Protein AF-A0A3S5IR03-F1 (afdb_monomer)

Mean predicted aligned error: 13.39 Å

Solvent-accessible surface area (backbone atoms only — not comparable to full-atom values): 13763 Å² total; per-residue (Å²): 137,83,82,63,68,70,58,55,53,50,51,52,50,50,49,51,50,51,50,50,54,52,51,52,50,51,53,50,50,52,52,54,49,51,53,52,52,53,48,61,62,67,72,51,65,75,61,92,78,67,78,56,98,48,76,82,62,69,65,72,72,77,72,53,84,83,87,85,83,58,67,64,78,78,49,76,89,78,80,76,77,69,44,90,92,34,69,44,54,53,54,43,26,46,46,58,41,30,46,81,87,27,64,35,49,82,49,42,90,77,44,91,45,56,66,55,57,71,68,54,45,72,67,55,39,46,75,74,67,46,53,73,59,26,41,50,51,53,48,51,50,48,51,38,39,69,74,70,44,69,68,83,64,77,67,45,48,66,63,50,53,62,41,61,76,31,83,53,92,80,71,79,76,53,86,45,81,84,82,64,96,71,81,50,63,62,77,72,72,43,88,65,84,86,78,76,59,68,70,66,76,66,50,80,52,71,69,59,53,53,46,51,53,53,52,54,66,70,73,110

Sequence (220 aa):
MGFNPFLEYLVHFLLCFFFFVVLSSGILQHLIEEMKRTLRLLDQTYGPHKSYKYTYMPDPRKLAAIETTSRTEILPLVIRPPTSYVPNHEVFLEKADIHRLKPTSDFKGTFKDWNDLMTCDKRQLRVRGIPRMTRVAIRNAVHAFLNGNPPEHFDTKEEWLYYKQFKTIDYSYRVIPELPEKYRPHQNGVDQAPLPDYREINKMPEWARKEEERLKKKRI

Nearest PDB structures (foldseek):
  7pub-assembly1_Cp  TM=8.794E-01  e=3.170E-24  Trypanosoma brucei brucei
  6hiy-assembly1_Cp  TM=8.561E-01  e=1.381E-23  Trypanosoma brucei brucei
  6hiw-assembly1_Cp  TM=8.542E-01  e=2.213E-23  Trypanosoma brucei brucei
  7aor-assembly1_w  TM=8.402E-01  e=9.703E-24  Trypanosoma cruzi strain CL Brener
  7ane-assembly1_w  TM=9.386E-01  e=2.879E-18  Leishmania major

InterPro domains:
  IPR019083 Small ribosomal subunit protein mS41, SAM domain [SM01238] (89-148)
  IPR039603 Small ribosomal subunit protein mS41 [PTHR28235] (40-188)

Foldseek 3Di:
DDDDVVVVVVVVVVVVVVVVVVVVVVVVVVVVVVVVVVVVVVPQDPEDPSPDPDRVPDDVVVVDDDDDDDVCNVDPDDADAADPCGNWPLSLQVLLCQDPVQNSNVCRVLADTRVRLLPDDLVNCVVSVHDDNNSVSSNVQSVCVVVPHHSHDHRCVVVLVVLVVAPDPVSPSDHDDDDDPDPDVVVVVPVDDDDDDPVVVPDDDPVVVVVVVVVVVVVD

Radius of gyration: 51.25 Å; Cα contacts (8 Å, |Δi|>4): 122; chains: 1; bounding box: 83×71×176 Å

Structure (mmCIF, N/CA/C/O backbone):
data_AF-A0A3S5IR03-F1
#
_entry.id   AF-A0A3S5IR03-F1
#
loop_
_atom_site.group_PDB
_atom_site.id
_atom_site.type_symbol
_atom_site.label_atom_id
_atom_site.label_alt_id
_atom_site.label_comp_id
_atom_site.label_asym_id
_atom_site.label_entity_id
_atom_site.label_seq_id
_atom_site.pdbx_PDB_ins_code
_atom_site.Cartn_x
_atom_site.Cartn_y
_atom_site.Cartn_z
_atom_site.occupancy
_atom_site.B_iso_or_equiv
_atom_site.auth_seq_id
_atom_site.auth_comp_id
_atom_site.auth_asym_id
_atom_site.auth_atom_id
_atom_site.pdbx_PDB_model_num
ATOM 1 N N . MET A 1 1 ? 34.663 -58.379 -101.701 1.00 46.59 1 MET A N 1
ATOM 2 C CA . MET A 1 1 ? 35.159 -57.022 -101.386 1.00 46.59 1 MET A CA 1
ATOM 3 C C . MET A 1 1 ? 34.834 -56.757 -99.926 1.00 46.59 1 MET A C 1
ATOM 5 O O . MET A 1 1 ? 33.676 -56.535 -99.609 1.00 46.59 1 MET A O 1
ATOM 9 N N . GLY A 1 2 ? 35.808 -56.959 -99.034 1.00 49.25 2 GLY A N 1
ATOM 10 C CA . GLY A 1 2 ? 35.610 -56.844 -97.587 1.00 49.25 2 GLY A CA 1
ATOM 11 C C . GLY A 1 2 ? 35.683 -55.386 -97.150 1.00 49.25 2 GLY A C 1
ATOM 12 O O . GLY A 1 2 ? 36.718 -54.748 -97.332 1.00 49.25 2 GLY A O 1
ATOM 13 N N . PHE A 1 3 ? 34.581 -54.868 -96.611 1.00 52.66 3 PHE A N 1
ATOM 14 C CA . PHE A 1 3 ? 34.542 -53.576 -95.932 1.00 52.66 3 PHE A CA 1
ATOM 15 C C . PHE A 1 3 ? 35.414 -53.648 -94.673 1.00 52.66 3 PHE A C 1
ATOM 17 O O . PHE A 1 3 ? 35.317 -54.603 -93.907 1.00 52.66 3 PHE A O 1
ATOM 24 N N . ASN A 1 4 ? 36.314 -52.678 -94.504 1.00 57.81 4 ASN A N 1
ATOM 25 C CA . ASN A 1 4 ? 37.332 -52.680 -93.458 1.00 57.81 4 ASN A CA 1
ATOM 26 C C . ASN A 1 4 ? 36.742 -52.066 -92.167 1.00 57.81 4 ASN A C 1
ATOM 28 O O . ASN A 1 4 ? 36.569 -50.845 -92.118 1.00 57.81 4 ASN A O 1
ATOM 32 N N . PRO A 1 5 ? 36.426 -52.864 -91.128 1.00 64.56 5 PRO A N 1
ATOM 33 C CA . PRO A 1 5 ? 35.698 -52.402 -89.937 1.00 64.56 5 PRO A CA 1
ATOM 34 C C . PRO A 1 5 ? 36.472 -51.347 -89.134 1.00 64.56 5 PRO A C 1
ATOM 36 O O . PRO A 1 5 ? 35.890 -50.558 -88.396 1.00 64.56 5 PRO A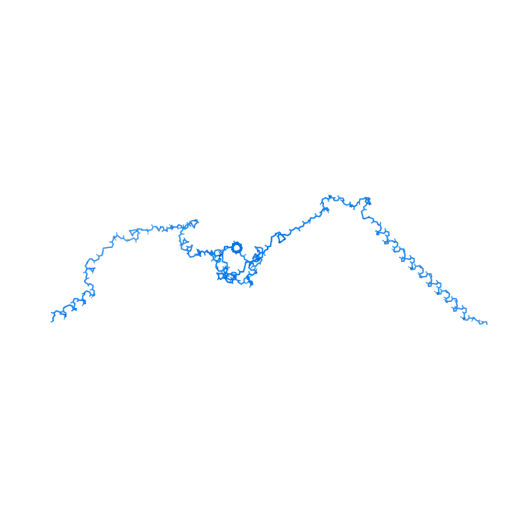 O 1
ATOM 39 N N . PHE A 1 6 ? 37.791 -51.273 -89.320 1.00 65.06 6 PHE A N 1
ATOM 40 C CA . PHE A 1 6 ? 38.639 -50.268 -88.681 1.00 65.06 6 PHE A CA 1
ATOM 41 C C . PHE A 1 6 ? 38.322 -48.839 -89.150 1.00 65.06 6 PHE A C 1
ATOM 43 O O . PHE A 1 6 ? 38.450 -47.889 -88.380 1.00 65.06 6 PHE A O 1
ATOM 50 N N . LEU A 1 7 ? 37.879 -48.684 -90.404 1.00 67.12 7 LEU A N 1
ATOM 51 C CA . LEU A 1 7 ? 37.536 -47.378 -90.962 1.00 67.12 7 LEU A CA 1
ATOM 52 C C . LEU A 1 7 ? 36.210 -46.858 -90.387 1.00 67.12 7 LEU A C 1
ATOM 54 O O . LEU A 1 7 ? 36.103 -45.674 -90.083 1.00 67.12 7 LEU A O 1
ATOM 58 N N . GLU A 1 8 ? 35.227 -47.738 -90.175 1.00 68.69 8 GLU A N 1
ATOM 59 C CA . GLU A 1 8 ? 33.947 -47.372 -89.555 1.00 68.69 8 GLU A CA 1
ATOM 60 C C . GLU A 1 8 ? 34.122 -46.952 -88.097 1.00 68.69 8 GLU A C 1
ATOM 62 O O . GLU A 1 8 ? 33.592 -45.916 -87.704 1.00 68.69 8 GLU A O 1
ATOM 67 N N . TYR A 1 9 ? 34.925 -47.678 -87.310 1.00 71.06 9 TYR A N 1
ATOM 68 C CA . TYR A 1 9 ? 35.210 -47.292 -85.924 1.00 71.06 9 TYR A CA 1
ATOM 69 C C . TYR A 1 9 ? 35.940 -45.951 -85.825 1.00 71.06 9 TYR A C 1
ATOM 71 O O . TYR A 1 9 ? 35.623 -45.151 -84.945 1.00 71.06 9 TYR A O 1
ATOM 79 N N . LEU A 1 10 ? 36.879 -45.672 -86.734 1.00 73.06 10 LEU A N 1
ATOM 80 C CA . LEU A 1 10 ? 37.586 -44.393 -86.764 1.00 73.06 10 LEU A CA 1
ATOM 81 C C . LEU A 1 10 ? 36.637 -43.236 -87.109 1.00 73.06 10 LEU A C 1
ATOM 83 O O . LEU A 1 10 ? 36.691 -42.185 -86.473 1.00 73.06 10 LEU A O 1
ATOM 87 N N . VAL A 1 11 ? 35.738 -43.438 -88.076 1.00 74.56 11 VAL A N 1
ATOM 88 C CA . VAL A 1 11 ? 34.730 -42.442 -88.467 1.00 74.56 11 VAL A CA 1
ATOM 89 C C . VAL A 1 11 ? 33.718 -42.223 -87.343 1.00 74.56 11 VAL A C 1
ATOM 91 O O . VAL A 1 11 ? 33.401 -41.077 -87.038 1.00 74.56 11 VAL A O 1
ATOM 94 N N . HIS A 1 12 ? 33.266 -43.282 -86.666 1.00 74.00 12 HIS A N 1
ATOM 95 C CA . HIS A 1 12 ? 32.346 -43.167 -85.535 1.00 74.00 12 HIS A CA 1
ATOM 96 C C . HIS A 1 12 ? 33.002 -42.502 -84.320 1.00 74.00 12 HIS A C 1
ATOM 98 O O . HIS A 1 12 ? 32.373 -41.677 -83.663 1.00 74.00 12 HIS A O 1
ATOM 104 N N . PHE A 1 13 ? 34.274 -42.806 -84.042 1.00 75.38 13 PHE A N 1
ATOM 105 C CA . PHE A 1 13 ? 35.044 -42.167 -82.975 1.00 75.38 13 PHE A CA 1
ATOM 106 C C . PHE A 1 13 ? 35.283 -40.686 -83.270 1.00 75.38 13 PHE A C 1
ATOM 108 O O . PHE A 1 13 ? 35.065 -39.851 -82.397 1.00 75.38 13 PHE A O 1
ATOM 115 N N . LEU A 1 14 ? 35.658 -40.341 -84.506 1.00 72.38 14 LEU A N 1
ATOM 116 C CA . LEU A 1 14 ? 35.811 -38.951 -84.929 1.00 72.38 14 LEU A CA 1
ATOM 117 C C . LEU A 1 14 ? 34.479 -38.205 -84.885 1.00 72.38 14 LEU A C 1
ATOM 119 O O . LEU A 1 14 ? 34.450 -37.100 -84.364 1.00 72.38 14 LEU A O 1
ATOM 123 N N . LEU A 1 15 ? 33.375 -38.802 -85.343 1.00 71.62 15 LEU A N 1
ATOM 124 C CA . LEU A 1 15 ? 32.042 -38.198 -85.264 1.00 71.62 15 LEU A CA 1
ATOM 125 C C . LEU A 1 15 ? 31.585 -38.003 -83.819 1.00 71.62 15 LEU A C 1
ATOM 127 O O . LEU A 1 15 ? 31.091 -36.929 -83.497 1.00 71.62 15 LEU A O 1
ATOM 131 N N . CYS A 1 16 ? 31.784 -38.987 -82.939 1.00 69.06 16 CYS A N 1
ATOM 132 C CA . CYS A 1 16 ? 31.460 -38.866 -81.519 1.00 69.06 16 CYS A CA 1
ATOM 133 C C . CYS A 1 16 ? 32.345 -37.832 -80.815 1.00 69.06 16 CYS A C 1
ATOM 135 O O . CYS A 1 16 ? 31.833 -37.059 -80.013 1.00 69.06 16 CYS A O 1
ATOM 137 N N . PHE A 1 17 ? 33.641 -37.770 -81.128 1.00 69.44 17 PHE A N 1
ATOM 138 C CA . PHE A 1 17 ? 34.552 -36.768 -80.576 1.00 69.44 17 PHE A CA 1
ATOM 139 C C . PHE A 1 17 ? 34.196 -35.364 -81.072 1.00 69.44 17 PHE A C 1
ATOM 141 O O . PHE A 1 17 ? 34.129 -34.429 -80.279 1.00 69.44 17 PHE A O 1
ATOM 148 N N . PHE A 1 18 ? 33.878 -35.217 -82.361 1.00 63.94 18 PHE A N 1
ATOM 149 C CA . PHE A 1 18 ? 33.428 -33.952 -82.935 1.00 63.94 18 PHE A CA 1
ATOM 150 C C . PHE A 1 18 ? 32.094 -33.518 -82.325 1.00 63.94 18 PHE A C 1
ATOM 152 O O . PHE A 1 18 ? 31.961 -32.371 -81.913 1.00 63.94 18 PHE A O 1
ATOM 159 N N . PHE A 1 19 ? 31.134 -34.437 -82.170 1.00 61.47 19 PHE A N 1
ATOM 160 C CA . PHE A 1 19 ? 29.880 -34.156 -81.475 1.00 61.47 19 PHE A CA 1
ATOM 161 C C . PHE A 1 19 ? 30.118 -33.771 -80.021 1.00 61.47 19 PHE A C 1
ATOM 163 O O . PHE A 1 19 ? 29.521 -32.808 -79.567 1.00 61.47 19 PHE A O 1
ATOM 170 N N . PHE A 1 20 ? 31.003 -34.457 -79.297 1.00 63.84 20 PHE A N 1
ATOM 171 C CA . PHE A 1 20 ? 31.279 -34.152 -77.895 1.00 63.84 20 PHE A CA 1
ATOM 172 C C . PHE A 1 20 ? 31.943 -32.780 -77.731 1.00 63.84 20 PHE A C 1
ATOM 174 O O . PHE A 1 20 ? 31.519 -32.008 -76.879 1.00 63.84 20 PHE A O 1
ATOM 181 N N . VAL A 1 21 ? 32.906 -32.433 -78.593 1.00 63.34 21 VAL A N 1
ATOM 182 C CA . VAL A 1 21 ? 33.574 -31.119 -78.610 1.00 63.34 21 VAL A CA 1
ATOM 183 C C . VAL A 1 21 ? 32.610 -29.995 -79.018 1.00 63.34 21 VAL A C 1
ATOM 185 O O . VAL A 1 21 ? 32.637 -28.904 -78.439 1.00 63.34 21 VAL A O 1
ATOM 188 N N . VAL A 1 22 ? 31.719 -30.244 -79.981 1.00 63.22 22 VAL A N 1
ATOM 189 C CA . VAL A 1 22 ? 30.689 -29.281 -80.410 1.00 63.22 22 VAL A CA 1
ATOM 190 C C . VAL A 1 22 ? 29.601 -29.114 -79.339 1.00 63.22 22 VAL A C 1
ATOM 192 O O . VAL A 1 22 ? 29.201 -27.990 -79.040 1.00 63.22 22 VAL A O 1
ATOM 195 N N . LEU A 1 23 ? 29.166 -30.194 -78.684 1.00 62.66 23 LEU A N 1
ATOM 196 C CA . LEU A 1 23 ? 28.174 -30.135 -77.605 1.00 62.66 23 LEU A CA 1
ATO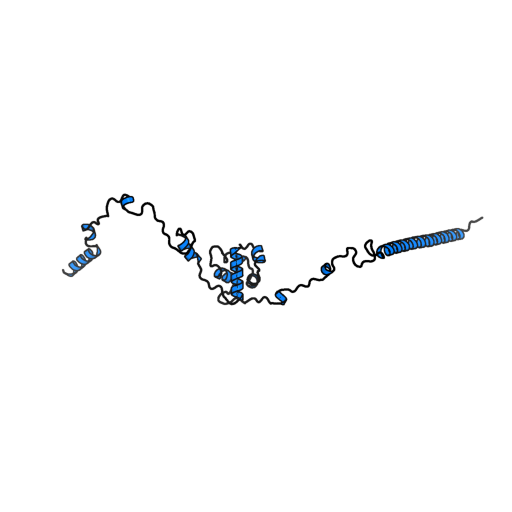M 197 C C . LEU A 1 23 ? 28.758 -29.462 -76.352 1.00 62.66 23 LEU A C 1
ATOM 199 O O . LEU A 1 23 ? 28.099 -28.623 -75.739 1.00 62.66 23 LEU A O 1
ATOM 203 N N . SER A 1 24 ? 30.011 -29.772 -75.995 1.00 60.25 24 SER A N 1
ATOM 204 C CA . SER A 1 24 ? 30.685 -29.163 -74.845 1.00 60.25 24 SER A CA 1
ATOM 205 C C . SER A 1 24 ? 30.973 -27.680 -75.068 1.00 60.25 24 SER A C 1
ATOM 207 O O . SER A 1 24 ? 30.848 -26.891 -74.135 1.00 60.25 24 SER A O 1
ATOM 209 N N . SER A 1 25 ? 31.317 -27.273 -76.296 1.00 63.16 25 SER A N 1
ATOM 210 C CA . SER A 1 25 ? 31.506 -25.855 -76.628 1.00 63.16 25 SER A CA 1
ATOM 211 C C . SER A 1 25 ? 30.187 -25.076 -76.642 1.00 63.16 25 SER A C 1
ATOM 213 O O . SER A 1 25 ? 30.162 -23.952 -76.144 1.00 63.16 25 SER A O 1
ATOM 215 N N . GLY A 1 26 ? 29.082 -25.675 -77.103 1.00 68.81 26 GLY A N 1
ATOM 216 C CA . GLY A 1 26 ? 27.749 -25.062 -77.052 1.00 68.81 26 GLY A CA 1
ATOM 217 C C . GLY A 1 26 ? 27.218 -24.858 -75.627 1.00 68.81 26 GLY A C 1
ATOM 218 O O . GLY A 1 26 ? 26.726 -23.780 -75.298 1.00 68.81 26 GLY A O 1
ATOM 219 N N . ILE A 1 27 ? 27.380 -25.852 -74.743 1.00 68.69 27 ILE A N 1
ATOM 220 C CA . ILE A 1 27 ? 26.982 -25.748 -73.325 1.00 68.69 27 ILE A CA 1
ATOM 221 C C . ILE A 1 27 ? 27.842 -24.708 -72.591 1.00 68.69 27 ILE A C 1
ATOM 223 O O . ILE A 1 27 ? 27.321 -23.895 -71.825 1.00 68.69 27 ILE A O 1
ATOM 227 N N . LEU A 1 28 ? 29.153 -24.681 -72.859 1.00 64.81 28 LEU A N 1
ATOM 228 C CA . LEU A 1 28 ? 30.061 -23.686 -72.288 1.00 64.81 28 LEU A CA 1
ATOM 229 C C . LEU A 1 28 ? 29.715 -22.265 -72.764 1.00 64.81 28 LEU A C 1
ATOM 231 O O . LEU A 1 28 ? 29.727 -21.331 -71.965 1.00 64.81 28 LEU A O 1
ATOM 235 N N . GLN A 1 29 ? 29.357 -22.092 -74.040 1.00 69.62 29 GLN A N 1
ATOM 236 C CA . GLN A 1 29 ? 28.900 -20.807 -74.576 1.00 69.62 29 GLN A CA 1
ATOM 237 C C . GLN A 1 29 ? 27.597 -20.343 -73.919 1.00 69.62 29 GLN A C 1
ATOM 239 O O . GLN A 1 29 ? 27.513 -19.179 -73.531 1.00 69.62 29 GLN A O 1
ATOM 244 N N . HIS A 1 30 ? 26.628 -21.240 -73.720 1.00 70.00 30 HIS A N 1
ATOM 245 C CA . HIS A 1 30 ? 25.360 -20.910 -73.065 1.00 70.00 30 HIS A CA 1
ATOM 246 C C . HIS A 1 30 ? 25.555 -20.510 -71.593 1.00 70.00 30 HIS A C 1
ATOM 248 O O . HIS A 1 30 ? 24.977 -19.522 -71.140 1.00 70.00 30 HIS A O 1
ATOM 254 N N . LEU A 1 31 ? 26.417 -21.217 -70.853 1.00 64.56 31 LEU A N 1
ATOM 255 C CA . LEU A 1 31 ? 26.773 -20.866 -69.472 1.00 64.56 31 LEU A CA 1
ATOM 256 C C . LEU A 1 31 ? 27.492 -19.511 -69.391 1.00 64.56 31 LEU A C 1
ATOM 258 O O . LEU A 1 31 ? 27.175 -18.686 -68.534 1.00 64.56 31 LEU A O 1
ATOM 262 N N . ILE A 1 32 ? 28.422 -19.236 -70.312 1.00 68.31 32 ILE A N 1
ATOM 263 C CA . ILE A 1 32 ? 29.095 -17.932 -70.410 1.00 68.31 32 ILE A CA 1
ATOM 264 C C . ILE A 1 32 ? 28.083 -16.822 -70.721 1.00 68.31 32 ILE A C 1
ATOM 266 O O . ILE A 1 32 ? 28.209 -15.708 -70.210 1.00 68.31 32 ILE A O 1
ATOM 270 N N . GLU A 1 33 ? 27.087 -17.090 -71.562 1.00 70.94 33 GLU A N 1
ATOM 271 C CA . GLU A 1 33 ? 26.069 -16.110 -71.925 1.00 70.94 33 GLU A CA 1
ATOM 272 C C . GLU A 1 33 ? 25.103 -15.819 -70.768 1.00 70.94 33 GLU A C 1
ATOM 274 O O . GLU A 1 33 ? 24.788 -14.653 -70.517 1.00 70.94 33 GLU A O 1
ATOM 279 N N . GLU A 1 34 ? 24.704 -16.835 -70.001 1.00 66.19 34 GLU A N 1
ATOM 280 C CA . GLU A 1 34 ? 23.919 -16.662 -68.775 1.00 66.19 34 GLU A CA 1
ATOM 281 C C . GLU A 1 34 ? 24.687 -15.888 -67.704 1.00 66.19 34 GLU A C 1
ATOM 283 O O . GLU A 1 34 ? 24.143 -14.937 -67.140 1.00 66.19 34 GLU A O 1
ATOM 288 N N . MET A 1 35 ? 25.967 -16.202 -67.483 1.00 64.50 35 MET A N 1
ATOM 289 C CA . MET A 1 35 ? 26.826 -15.428 -66.581 1.00 64.50 35 MET A CA 1
ATOM 290 C C . MET A 1 35 ? 26.978 -13.975 -67.047 1.00 64.50 35 MET A C 1
ATOM 292 O O . MET A 1 35 ? 26.919 -13.051 -66.241 1.00 64.50 35 MET A O 1
ATOM 296 N N . LYS A 1 36 ? 27.112 -13.730 -68.357 1.00 66.81 36 LYS A N 1
ATOM 297 C CA . LYS A 1 36 ? 27.148 -12.366 -68.911 1.00 66.81 36 LYS A CA 1
ATOM 298 C C . LYS A 1 36 ? 25.822 -11.626 -68.716 1.00 66.81 36 LYS A C 1
ATOM 300 O O . LYS A 1 36 ? 25.844 -10.415 -68.505 1.00 66.81 36 LYS A O 1
ATOM 305 N N . ARG A 1 37 ? 24.672 -12.306 -68.794 1.00 63.88 37 ARG A N 1
ATOM 306 C CA . ARG A 1 37 ? 23.347 -11.696 -68.573 1.00 63.88 37 ARG A CA 1
ATOM 307 C C . ARG A 1 37 ? 23.108 -11.367 -67.102 1.00 63.88 37 ARG A C 1
ATOM 309 O O . ARG A 1 37 ? 22.624 -10.274 -66.816 1.00 63.88 37 ARG A O 1
ATOM 316 N N . THR A 1 38 ? 23.481 -12.256 -66.184 1.00 62.16 38 THR A N 1
ATOM 317 C CA . THR A 1 38 ? 23.369 -12.001 -64.740 1.00 62.16 38 THR A CA 1
ATO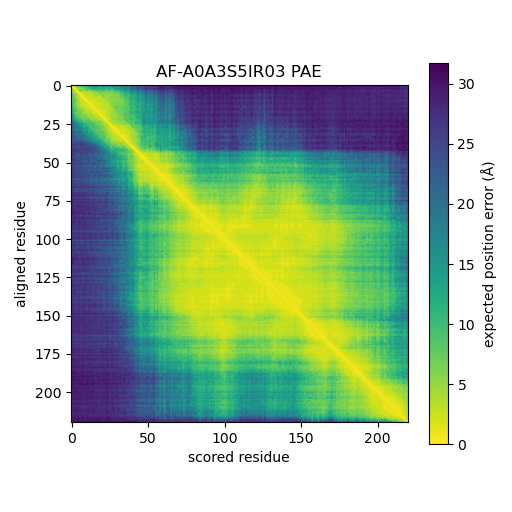M 318 C C . THR A 1 38 ? 24.317 -10.890 -64.294 1.00 62.16 38 THR A C 1
ATOM 320 O O . THR A 1 38 ? 23.879 -9.988 -63.585 1.00 62.16 38 THR A O 1
ATOM 323 N N . LEU A 1 39 ? 25.556 -10.862 -64.800 1.00 62.34 39 LEU A N 1
ATOM 324 C CA . LEU A 1 39 ? 26.497 -9.758 -64.566 1.00 62.34 39 LEU A CA 1
ATOM 325 C C . LEU A 1 39 ? 25.944 -8.416 -65.073 1.00 62.34 39 LEU A C 1
ATOM 327 O O . LEU A 1 39 ? 25.922 -7.448 -64.324 1.00 62.34 39 LEU A O 1
ATOM 331 N N . ARG A 1 40 ? 25.376 -8.359 -66.288 1.00 63.66 40 ARG A N 1
ATOM 332 C CA . ARG A 1 40 ? 24.775 -7.122 -66.839 1.00 63.66 40 ARG A CA 1
ATOM 333 C C . ARG A 1 40 ? 23.542 -6.620 -66.085 1.00 63.66 40 ARG A C 1
ATOM 335 O O . ARG A 1 40 ? 23.226 -5.435 -66.181 1.00 63.66 40 ARG A O 1
ATOM 342 N N . LEU A 1 41 ? 22.804 -7.502 -65.414 1.00 63.44 41 LEU A N 1
ATOM 343 C CA . LEU A 1 41 ? 21.661 -7.132 -64.573 1.00 63.44 41 LEU A CA 1
ATOM 344 C C . LEU A 1 41 ? 22.116 -6.628 -63.198 1.00 63.44 41 LEU A C 1
ATOM 346 O O . LEU A 1 41 ? 21.517 -5.693 -62.672 1.00 63.44 41 LEU A O 1
ATOM 350 N N . LEU A 1 42 ? 23.186 -7.209 -62.650 1.00 63.12 42 LEU A N 1
ATOM 351 C CA . LEU A 1 42 ? 23.791 -6.800 -61.379 1.00 63.12 42 LEU A CA 1
ATOM 352 C C . LEU A 1 42 ? 24.634 -5.519 -61.498 1.00 63.12 42 LEU A C 1
ATOM 354 O O . LEU A 1 42 ? 24.715 -4.763 -60.535 1.00 63.12 42 LEU A O 1
ATOM 358 N N . ASP A 1 43 ? 25.181 -5.230 -62.680 1.00 73.06 43 ASP A N 1
ATOM 359 C CA . ASP A 1 43 ? 25.952 -4.011 -62.976 1.00 73.06 43 ASP A CA 1
ATOM 360 C C . ASP A 1 43 ? 25.086 -2.741 -63.107 1.00 73.06 43 ASP A C 1
ATOM 362 O O . ASP A 1 43 ? 25.600 -1.650 -63.370 1.00 73.06 43 ASP A O 1
ATOM 366 N N . GLN A 1 44 ? 23.761 -2.833 -62.943 1.00 79.38 44 GLN A N 1
ATOM 367 C CA . GLN A 1 44 ? 22.885 -1.663 -63.008 1.00 79.38 44 GLN A CA 1
ATOM 368 C C . GLN A 1 44 ? 22.639 -1.066 -61.626 1.00 79.38 44 GLN A C 1
ATOM 370 O O . GLN A 1 44 ? 22.048 -1.696 -60.751 1.00 79.38 44 GLN A O 1
ATOM 375 N N . THR A 1 45 ? 22.993 0.210 -61.463 1.00 80.81 45 THR A N 1
ATOM 376 C CA . THR A 1 45 ? 22.582 1.000 -60.300 1.00 80.81 45 THR A CA 1
ATOM 377 C C . THR A 1 45 ? 21.057 0.988 -60.181 1.00 80.81 45 THR A C 1
ATOM 379 O O . THR A 1 45 ? 20.350 1.255 -61.158 1.00 80.81 45 THR A O 1
ATOM 382 N N . TYR A 1 46 ? 20.551 0.677 -58.986 1.00 83.06 46 TYR A N 1
ATOM 383 C CA . TYR A 1 46 ? 19.118 0.618 -58.703 1.00 83.06 46 TYR A CA 1
ATOM 384 C C . TYR A 1 46 ? 18.441 1.972 -58.979 1.00 83.06 46 TYR A C 1
ATOM 386 O O . TYR A 1 46 ? 18.977 3.024 -58.633 1.00 83.06 46 TYR A O 1
ATOM 394 N N . GLY A 1 47 ? 17.240 1.941 -59.566 1.00 83.50 47 GLY A N 1
ATOM 395 C CA . GLY A 1 47 ? 16.412 3.118 -59.853 1.00 83.50 47 GLY A CA 1
ATOM 396 C C . GLY A 1 47 ? 16.658 3.790 -61.218 1.00 83.50 47 GLY A C 1
ATOM 397 O O . GLY A 1 47 ? 17.684 3.575 -61.861 1.00 83.50 47 GLY A O 1
ATOM 398 N N . PRO A 1 48 ? 15.703 4.618 -61.685 1.00 89.50 48 PRO A N 1
ATOM 399 C CA . PRO A 1 48 ? 15.703 5.146 -63.052 1.00 89.50 48 PRO A CA 1
ATOM 400 C C . PRO A 1 48 ? 16.743 6.248 -63.297 1.00 89.50 48 PRO A C 1
ATOM 402 O O . PRO A 1 48 ? 17.245 6.371 -64.408 1.00 89.50 48 PRO A O 1
ATOM 405 N N . HIS A 1 49 ? 17.084 7.044 -62.280 1.00 89.12 49 HIS A N 1
ATOM 406 C CA . HIS A 1 49 ? 17.956 8.208 -62.461 1.00 89.12 49 HIS A CA 1
ATOM 407 C C . HIS A 1 49 ? 19.439 7.849 -62.614 1.00 89.12 49 HIS A C 1
ATOM 409 O O . HIS A 1 49 ? 20.143 8.545 -63.336 1.00 89.12 49 HIS A O 1
ATOM 415 N N . LYS A 1 50 ? 19.917 6.789 -61.940 1.00 87.00 50 LYS A N 1
ATOM 416 C CA . LYS A 1 50 ? 21.307 6.264 -61.947 1.00 87.00 50 LYS A CA 1
ATOM 417 C C . LYS A 1 50 ? 22.442 7.266 -61.632 1.00 87.00 50 LYS A C 1
ATOM 419 O O . LYS A 1 50 ? 23.583 6.848 -61.484 1.00 87.00 50 LYS A O 1
ATOM 424 N N . SER A 1 51 ? 22.137 8.554 -61.473 1.00 89.38 51 SER A N 1
ATOM 425 C CA . SER A 1 51 ? 23.058 9.655 -61.162 1.00 89.38 51 SER A CA 1
ATOM 426 C C . SER A 1 51 ? 23.060 10.052 -59.683 1.00 89.38 51 SER A C 1
ATOM 428 O O . SER A 1 51 ? 24.000 10.686 -59.210 1.00 89.38 51 SER A O 1
ATOM 430 N N . TYR A 1 52 ? 22.014 9.683 -58.938 1.00 87.12 52 TYR A N 1
ATOM 431 C CA . TYR A 1 52 ? 21.865 10.012 -57.523 1.00 87.12 52 TYR A CA 1
ATOM 432 C C . TYR A 1 52 ? 22.332 8.868 -56.624 1.00 87.12 52 TYR A C 1
ATOM 434 O O . TYR A 1 52 ? 21.991 7.710 -56.855 1.00 87.12 52 TYR A O 1
ATOM 442 N N . LYS A 1 53 ? 23.036 9.208 -55.534 1.00 90.50 53 LYS A N 1
ATOM 443 C CA . LYS A 1 53 ? 23.455 8.245 -54.499 1.00 90.50 53 LYS A CA 1
ATOM 444 C C . LYS A 1 53 ? 22.266 7.550 -53.822 1.00 90.50 53 LYS A C 1
ATOM 446 O O . LYS A 1 53 ? 22.359 6.378 -53.476 1.00 90.50 53 LYS A O 1
ATOM 451 N N . TYR A 1 54 ? 21.156 8.268 -53.641 1.00 93.06 54 TYR A N 1
ATOM 452 C CA . TYR A 1 54 ? 19.915 7.735 -53.083 1.00 93.06 54 TYR A CA 1
ATOM 453 C C . TYR A 1 54 ? 18.774 7.978 -54.067 1.00 93.06 54 TYR A C 1
ATOM 455 O O . TYR A 1 54 ? 18.449 9.122 -54.372 1.00 93.06 54 TYR A O 1
ATOM 463 N N . THR A 1 55 ? 18.145 6.905 -54.541 1.00 91.38 55 THR A N 1
ATOM 464 C CA . THR A 1 55 ? 17.082 6.960 -55.559 1.00 91.38 55 THR A CA 1
ATOM 465 C C . THR A 1 55 ? 15.860 7.756 -55.116 1.00 91.38 55 THR A C 1
ATOM 467 O O . THR A 1 55 ? 15.318 8.529 -55.895 1.00 91.38 55 THR A O 1
ATOM 470 N N . TYR A 1 56 ? 15.452 7.591 -53.859 1.00 92.06 56 TYR A N 1
ATOM 471 C CA . TYR A 1 56 ? 14.317 8.298 -53.260 1.00 92.06 56 TYR A CA 1
ATOM 472 C C . TYR A 1 56 ? 14.693 9.647 -52.639 1.00 92.06 56 TYR A C 1
ATOM 474 O O . TYR A 1 56 ? 13.824 10.292 -52.064 1.00 92.06 56 TYR A O 1
ATOM 482 N N . MET A 1 57 ? 15.974 10.034 -52.703 1.00 92.69 57 MET A N 1
ATOM 483 C CA . MET A 1 57 ? 16.524 11.271 -52.139 1.00 92.69 57 MET A CA 1
ATOM 484 C C . MET A 1 57 ? 15.909 11.650 -50.773 1.00 92.69 57 MET A C 1
ATOM 486 O O . MET A 1 57 ? 15.229 12.672 -50.663 1.00 92.69 57 MET A O 1
ATOM 490 N N . PRO A 1 58 ? 16.080 10.814 -49.727 1.00 95.62 58 PRO A N 1
ATOM 491 C CA . PRO A 1 58 ? 15.532 11.139 -48.418 1.00 95.62 58 PRO A CA 1
ATOM 492 C C . PRO A 1 58 ? 16.193 12.403 -47.857 1.00 95.62 58 PRO A C 1
ATOM 494 O O . PRO A 1 58 ? 17.329 12.723 -48.212 1.00 95.62 58 PRO A O 1
ATOM 497 N N . ASP A 1 59 ? 15.514 13.077 -46.923 1.00 96.00 59 ASP A N 1
ATOM 498 C CA . ASP A 1 59 ? 16.137 14.135 -46.120 1.00 96.00 59 ASP A CA 1
ATOM 499 C C . ASP A 1 59 ? 17.453 13.595 -45.519 1.00 96.00 59 ASP A C 1
ATOM 501 O O . ASP A 1 59 ? 17.426 12.532 -44.885 1.00 96.00 59 ASP A O 1
ATOM 505 N N . PRO A 1 60 ? 18.597 14.282 -45.694 1.00 95.44 60 PRO A N 1
ATOM 506 C CA . PRO A 1 60 ? 19.881 13.842 -45.154 1.00 95.44 60 PRO A CA 1
ATOM 507 C C . PRO A 1 60 ? 19.847 13.518 -43.653 1.00 95.44 60 PRO A C 1
ATOM 509 O O . PRO A 1 60 ? 20.556 12.618 -43.207 1.00 95.44 60 PRO A O 1
ATOM 512 N N . ARG A 1 61 ? 18.977 14.176 -42.872 1.00 94.50 61 ARG A N 1
ATOM 513 C CA . ARG A 1 61 ? 18.798 13.910 -41.434 1.00 94.50 61 ARG A CA 1
ATOM 514 C C . ARG A 1 61 ? 18.196 12.537 -41.143 1.00 94.50 61 ARG A C 1
ATOM 516 O O . ARG A 1 61 ? 18.433 11.999 -40.070 1.00 94.50 61 ARG A O 1
ATOM 523 N N . LYS A 1 62 ? 17.467 11.934 -42.089 1.00 96.50 62 LYS A N 1
ATOM 524 C CA . LYS A 1 62 ? 16.946 10.560 -41.963 1.00 96.50 62 LYS A CA 1
ATOM 525 C C . LYS A 1 62 ? 18.070 9.522 -41.929 1.00 96.50 62 LYS A C 1
ATOM 527 O O . LYS A 1 62 ? 17.879 8.430 -41.407 1.00 96.50 62 LYS A O 1
ATOM 532 N N . LEU A 1 63 ? 19.213 9.850 -42.527 1.00 94.94 63 LEU A N 1
ATOM 533 C CA . LEU A 1 63 ? 20.376 8.971 -42.604 1.00 94.94 63 LEU A CA 1
ATOM 534 C C . LEU A 1 63 ? 21.359 9.204 -41.451 1.00 94.94 63 LEU A C 1
ATOM 536 O O . LEU A 1 63 ? 22.318 8.447 -41.317 1.00 94.94 63 LEU A O 1
ATOM 540 N N . ALA A 1 64 ? 21.139 10.239 -40.634 1.00 96.62 64 ALA A N 1
ATOM 541 C CA . ALA A 1 64 ? 21.928 10.472 -39.437 1.00 96.62 64 ALA A CA 1
ATOM 542 C C . ALA A 1 64 ? 21.630 9.379 -38.400 1.00 96.62 64 ALA A C 1
ATOM 544 O O . ALA A 1 64 ? 20.472 9.040 -38.151 1.00 96.62 64 ALA A O 1
ATOM 545 N N . ALA A 1 65 ? 22.684 8.821 -37.806 1.00 96.62 65 ALA A N 1
ATOM 546 C CA . 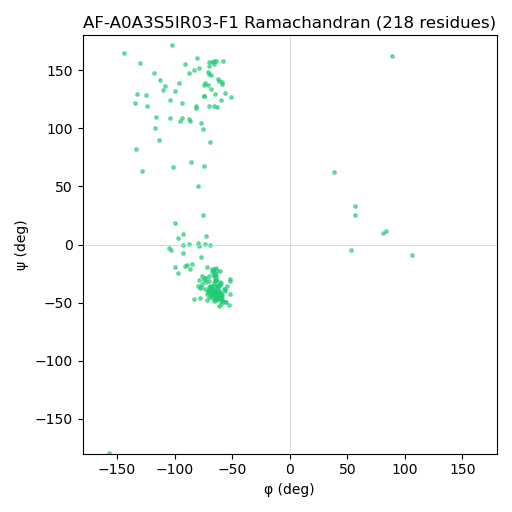ALA A 1 65 ? 22.548 7.827 -36.752 1.00 96.62 65 ALA A CA 1
ATOM 547 C C . ALA A 1 65 ? 22.011 8.462 -35.460 1.00 96.62 65 ALA A C 1
ATOM 549 O O . ALA A 1 65 ? 22.218 9.648 -35.200 1.00 96.62 65 ALA A O 1
ATOM 550 N N . ILE A 1 66 ? 21.339 7.652 -34.640 1.00 96.50 66 ILE A N 1
ATOM 551 C CA . ILE A 1 66 ? 20.897 8.033 -33.298 1.00 96.50 66 ILE A CA 1
ATOM 552 C C . ILE A 1 66 ? 21.630 7.132 -32.310 1.00 96.50 66 ILE A C 1
ATOM 554 O O . ILE A 1 66 ? 21.366 5.932 -32.247 1.00 96.50 66 ILE A O 1
ATOM 558 N N . GLU A 1 67 ? 22.559 7.712 -31.559 1.00 96.81 67 GLU A N 1
ATOM 559 C CA . GLU A 1 67 ? 23.252 7.026 -30.470 1.00 96.81 67 GLU A CA 1
ATOM 560 C C . GLU A 1 67 ? 22.360 6.961 -29.222 1.00 96.81 67 GLU A C 1
ATOM 562 O O . GLU A 1 67 ? 21.489 7.810 -29.009 1.00 96.81 67 GLU A O 1
ATOM 567 N N . THR A 1 68 ? 22.561 5.944 -28.384 1.00 96.88 68 THR A N 1
ATOM 568 C CA . THR A 1 68 ? 21.782 5.757 -27.154 1.00 96.88 68 THR A CA 1
ATOM 569 C C . THR A 1 68 ? 22.695 5.466 -25.976 1.00 96.88 68 THR A C 1
ATOM 571 O O . THR A 1 68 ? 23.484 4.528 -26.033 1.00 96.88 68 THR A O 1
ATOM 574 N N . THR A 1 69 ? 22.512 6.202 -24.884 1.00 96.31 69 THR A N 1
ATOM 575 C CA . THR A 1 69 ? 23.205 5.981 -23.607 1.00 96.31 69 THR A CA 1
ATOM 576 C C . THR A 1 69 ? 22.209 5.455 -22.580 1.00 96.31 69 THR A C 1
ATOM 578 O O . THR A 1 69 ? 21.103 5.985 -22.436 1.00 96.31 69 THR A O 1
ATOM 581 N N . SER A 1 70 ? 22.580 4.397 -21.860 1.00 96.19 70 SER A N 1
ATOM 582 C CA . SER A 1 70 ? 21.707 3.799 -20.844 1.00 96.19 70 SER A CA 1
ATOM 583 C C . SER A 1 70 ? 21.814 4.542 -19.509 1.00 96.19 70 SER A C 1
ATOM 585 O O . SER A 1 70 ? 22.870 5.052 -19.147 1.00 96.19 70 SER A O 1
ATOM 587 N N . ARG A 1 71 ? 20.742 4.562 -18.704 1.00 93.56 71 ARG A N 1
ATOM 588 C CA . ARG A 1 71 ? 20.820 5.160 -17.356 1.00 93.56 71 ARG A CA 1
ATOM 589 C C . ARG A 1 71 ? 21.831 4.438 -16.462 1.00 93.56 71 ARG A C 1
ATOM 591 O O . ARG A 1 71 ? 22.459 5.084 -15.636 1.00 93.56 71 ARG A O 1
ATOM 598 N N . THR A 1 72 ? 21.973 3.127 -16.630 1.00 92.94 72 THR A N 1
ATOM 599 C CA . THR A 1 72 ? 22.914 2.280 -15.885 1.00 92.94 72 THR A CA 1
ATOM 600 C C . THR A 1 72 ? 24.375 2.631 -16.138 1.00 92.94 72 THR A C 1
ATOM 602 O O . THR A 1 72 ? 25.201 2.401 -15.264 1.00 92.94 72 THR A O 1
ATOM 605 N N . GLU A 1 73 ? 24.687 3.204 -17.301 1.00 95.25 73 GLU A N 1
ATOM 606 C CA . GLU A 1 73 ? 26.020 3.726 -17.621 1.00 95.25 73 GLU A CA 1
ATOM 607 C C . GLU A 1 73 ? 26.323 5.020 -16.854 1.00 95.25 73 GLU A C 1
ATOM 609 O O . GLU A 1 73 ? 27.458 5.262 -16.462 1.00 95.25 73 GLU A O 1
ATOM 614 N N . ILE A 1 74 ? 25.292 5.828 -16.584 1.00 96.25 74 ILE A N 1
ATOM 615 C CA . ILE A 1 74 ? 25.418 7.091 -15.848 1.00 96.25 74 ILE A CA 1
ATOM 616 C C . ILE A 1 74 ? 25.404 6.844 -14.334 1.00 96.25 74 ILE A C 1
ATOM 618 O O . ILE A 1 74 ? 26.208 7.409 -13.599 1.00 96.25 74 ILE A O 1
ATOM 622 N N . LEU A 1 75 ? 24.455 6.037 -13.850 1.00 94.56 75 LEU A N 1
ATOM 623 C CA . LEU A 1 75 ? 24.236 5.777 -12.428 1.00 94.56 75 LEU A CA 1
ATOM 624 C C . LEU A 1 75 ? 24.035 4.276 -12.182 1.00 94.56 75 LEU A C 1
ATOM 626 O O . LEU A 1 75 ? 23.075 3.702 -12.711 1.00 94.56 75 LEU A O 1
ATOM 630 N N . PRO A 1 76 ? 24.864 3.643 -11.332 1.00 92.81 76 PRO A N 1
ATOM 631 C CA . PRO A 1 76 ? 24.686 2.242 -10.989 1.00 92.81 76 PRO A CA 1
ATOM 632 C C . PRO A 1 76 ? 23.444 2.044 -10.113 1.00 92.81 76 PRO A C 1
ATOM 634 O O . PRO A 1 76 ? 23.099 2.880 -9.274 1.00 92.81 76 PRO A O 1
ATOM 637 N N . LEU A 1 77 ? 22.786 0.896 -10.276 1.00 89.69 77 LEU A N 1
ATOM 638 C CA . LEU A 1 77 ? 21.724 0.458 -9.376 1.00 89.69 77 LEU A CA 1
ATOM 639 C C . LEU A 1 77 ? 22.358 -0.322 -8.223 1.00 89.69 77 LEU A C 1
ATOM 641 O O . LEU A 1 77 ? 22.835 -1.438 -8.409 1.00 89.69 77 LEU A O 1
ATOM 645 N N . VAL A 1 78 ? 22.371 0.277 -7.034 1.00 91.81 78 VAL A N 1
ATOM 646 C CA . VAL A 1 78 ? 22.909 -0.344 -5.818 1.00 91.81 78 VAL A CA 1
ATOM 647 C C . VAL A 1 78 ? 21.760 -0.904 -4.987 1.00 91.81 78 VAL A C 1
ATOM 649 O O . VAL A 1 78 ? 20.773 -0.213 -4.740 1.00 91.81 78 VAL A O 1
ATOM 652 N N . ILE A 1 79 ? 21.896 -2.151 -4.539 1.00 94.62 79 ILE A N 1
ATOM 653 C CA . ILE A 1 79 ? 20.932 -2.819 -3.661 1.00 94.62 79 ILE A CA 1
ATOM 654 C C . ILE A 1 79 ? 21.511 -2.837 -2.249 1.00 94.62 79 ILE A C 1
ATOM 656 O O . ILE A 1 79 ? 22.617 -3.327 -2.028 1.00 94.62 79 ILE A O 1
ATOM 660 N N . ARG A 1 80 ? 20.762 -2.304 -1.281 1.00 93.56 80 ARG A N 1
ATOM 661 C CA . ARG A 1 80 ? 21.129 -2.403 0.137 1.00 93.56 80 ARG A CA 1
ATOM 662 C C . ARG A 1 80 ? 20.881 -3.833 0.641 1.00 93.56 80 ARG A C 1
ATOM 664 O O . ARG A 1 80 ? 19.839 -4.398 0.299 1.00 93.56 80 ARG A O 1
ATOM 671 N N . PRO A 1 81 ? 21.770 -4.408 1.467 1.00 95.00 81 PRO A N 1
ATOM 672 C CA . PRO A 1 81 ? 21.516 -5.704 2.087 1.00 95.00 81 PRO A CA 1
ATOM 673 C C . PRO A 1 81 ? 20.357 -5.616 3.099 1.00 95.00 81 PRO A C 1
ATOM 675 O O . PRO A 1 81 ? 20.072 -4.523 3.608 1.00 95.00 81 PRO A O 1
ATOM 678 N N . PRO A 1 82 ? 19.691 -6.742 3.407 1.00 95.12 82 PRO A N 1
ATOM 679 C CA . PRO A 1 82 ? 18.715 -6.798 4.489 1.00 95.12 82 PRO A CA 1
ATOM 680 C C . PRO A 1 82 ? 19.386 -6.477 5.831 1.00 95.12 82 PRO A C 1
ATOM 682 O O . PRO A 1 82 ? 20.528 -6.863 6.086 1.00 95.12 82 PRO A O 1
ATOM 685 N N . THR A 1 83 ? 18.682 -5.736 6.684 1.00 95.19 83 THR A N 1
ATOM 686 C CA . THR A 1 83 ? 19.164 -5.336 8.015 1.00 95.19 83 THR A CA 1
ATOM 687 C C . THR A 1 83 ? 18.518 -6.198 9.097 1.00 95.19 83 THR A C 1
ATOM 689 O O . THR A 1 83 ? 17.578 -6.938 8.828 1.00 95.19 83 THR A O 1
ATOM 692 N N . SER A 1 84 ? 18.964 -6.087 10.350 1.00 95.06 84 SER A N 1
ATOM 693 C CA . SER A 1 84 ? 18.304 -6.770 11.475 1.00 95.06 84 SER A CA 1
ATOM 694 C C . SER A 1 84 ? 16.837 -6.357 11.649 1.00 95.06 84 SER A C 1
ATOM 696 O O . SER A 1 84 ? 16.013 -7.184 12.027 1.00 95.06 84 SER A O 1
ATOM 698 N N . TYR A 1 85 ? 16.502 -5.097 11.343 1.00 95.31 85 TYR A N 1
ATOM 699 C CA . TYR A 1 85 ? 15.124 -4.599 11.377 1.00 95.31 85 TYR A CA 1
ATOM 700 C C . TYR A 1 85 ? 14.247 -5.246 10.297 1.00 95.31 85 TYR A C 1
ATOM 702 O O . TYR A 1 85 ? 13.068 -5.514 10.530 1.00 95.31 85 TYR A O 1
ATOM 710 N N . VAL A 1 86 ? 14.825 -5.517 9.122 1.00 95.69 86 VAL A N 1
ATOM 711 C CA . VAL A 1 86 ? 14.134 -6.180 8.016 1.00 95.69 86 VAL A CA 1
ATOM 712 C C . VAL A 1 86 ? 15.007 -7.291 7.428 1.00 95.69 86 VAL A C 1
ATOM 714 O O . VAL A 1 86 ? 15.691 -7.070 6.424 1.00 95.69 86 VAL A O 1
ATOM 717 N N . PRO A 1 87 ? 15.003 -8.487 8.046 1.00 94.62 87 PRO A N 1
ATOM 718 C CA . PRO A 1 87 ? 15.905 -9.567 7.653 1.00 94.62 87 PRO A CA 1
ATOM 719 C C . PRO A 1 87 ? 15.488 -10.228 6.334 1.00 94.62 87 PRO A C 1
ATOM 721 O O . PRO A 1 87 ? 16.336 -10.711 5.591 1.00 94.62 87 PRO A O 1
ATOM 724 N N . ASN A 1 88 ? 14.187 -10.215 6.024 1.00 95.62 88 ASN A N 1
ATOM 725 C CA . ASN A 1 88 ? 13.600 -10.898 4.874 1.00 95.62 88 ASN A CA 1
ATOM 726 C C . ASN A 1 88 ? 12.703 -9.955 4.065 1.00 95.62 88 ASN A C 1
ATOM 728 O O . ASN A 1 88 ? 12.128 -9.002 4.594 1.00 95.62 88 ASN A O 1
ATOM 732 N N . HIS A 1 89 ? 12.511 -10.278 2.785 1.00 96.25 89 HIS A N 1
ATOM 733 C CA . HIS A 1 89 ? 11.608 -9.535 1.901 1.00 96.25 89 HIS A CA 1
ATOM 734 C C . HIS A 1 89 ? 10.142 -9.623 2.360 1.00 96.25 89 HIS A C 1
ATOM 736 O O . HIS A 1 89 ? 9.386 -8.669 2.205 1.00 96.25 89 HIS A O 1
ATOM 742 N N . GLU A 1 90 ? 9.749 -10.731 2.989 1.00 96.88 90 GLU A N 1
ATOM 743 C CA . GLU A 1 90 ? 8.406 -10.893 3.548 1.00 96.88 90 GLU A CA 1
ATOM 744 C C . GLU A 1 90 ? 8.153 -9.931 4.709 1.00 96.88 90 GLU A C 1
ATOM 746 O O . GLU A 1 90 ? 7.148 -9.223 4.714 1.00 96.88 90 GLU A O 1
ATOM 751 N N . VAL A 1 91 ? 9.110 -9.838 5.641 1.00 96.75 91 VAL A N 1
ATOM 752 C CA . VAL A 1 91 ? 9.058 -8.903 6.777 1.00 96.75 91 VAL A CA 1
ATOM 753 C C . VAL A 1 91 ? 9.050 -7.459 6.274 1.00 96.75 91 VAL A C 1
ATOM 755 O O . VAL A 1 91 ? 8.349 -6.618 6.826 1.00 96.75 91 VAL A O 1
ATOM 758 N N . PHE A 1 92 ? 9.761 -7.157 5.181 1.00 97.44 92 PHE A N 1
ATOM 759 C CA . PHE A 1 92 ? 9.695 -5.836 4.546 1.00 97.44 92 PHE A CA 1
ATOM 760 C C . PHE A 1 92 ? 8.278 -5.490 4.098 1.00 97.44 92 PHE A C 1
ATOM 762 O O . PHE A 1 92 ? 7.797 -4.383 4.341 1.00 97.44 92 PHE A O 1
ATOM 769 N N . LEU A 1 93 ? 7.605 -6.441 3.449 1.00 97.38 93 LEU A N 1
ATOM 770 C CA . LEU A 1 93 ? 6.245 -6.263 2.955 1.00 97.38 93 LEU A CA 1
ATOM 771 C C . LEU A 1 93 ? 5.215 -6.188 4.088 1.00 97.38 93 LEU A C 1
ATOM 773 O O . LEU A 1 93 ? 4.234 -5.463 3.930 1.00 97.38 93 LEU A O 1
ATOM 777 N N . GLU A 1 94 ? 5.443 -6.869 5.215 1.00 96.56 94 GLU A N 1
ATOM 778 C CA . GLU A 1 94 ? 4.648 -6.708 6.445 1.00 96.56 94 GLU A CA 1
ATOM 779 C C . GLU A 1 94 ? 4.825 -5.322 7.055 1.00 96.56 94 GLU A C 1
ATOM 781 O O . GLU A 1 94 ? 3.845 -4.651 7.353 1.00 96.56 94 GLU A O 1
ATOM 786 N N . LYS A 1 95 ? 6.068 -4.854 7.202 1.00 96.12 95 LYS A N 1
ATOM 787 C CA . LYS A 1 95 ? 6.356 -3.525 7.760 1.00 96.12 95 LYS A CA 1
ATOM 788 C C . LYS A 1 95 ? 5.831 -2.393 6.878 1.00 96.12 95 LYS A C 1
ATOM 790 O O . LYS A 1 95 ? 5.458 -1.339 7.379 1.00 96.12 95 LYS A O 1
ATOM 795 N N . ALA A 1 96 ? 5.778 -2.606 5.565 1.00 96.19 96 ALA A N 1
ATOM 796 C CA . ALA A 1 96 ? 5.177 -1.664 4.628 1.00 96.19 96 ALA A CA 1
ATOM 797 C C . ALA A 1 96 ? 3.631 -1.689 4.626 1.00 96.19 96 ALA A C 1
ATOM 799 O O . ALA A 1 96 ? 3.014 -0.801 4.027 1.00 96.19 96 ALA A O 1
ATOM 800 N N . ASP A 1 97 ? 2.999 -2.675 5.274 1.00 96.75 97 ASP A N 1
ATOM 801 C CA . ASP A 1 97 ? 1.553 -2.905 5.223 1.00 96.75 97 ASP A CA 1
ATOM 802 C C . ASP A 1 97 ? 0.790 -2.070 6.257 1.00 96.75 97 ASP A C 1
ATOM 804 O O . ASP A 1 97 ? 0.261 -2.572 7.242 1.00 96.75 97 ASP A O 1
ATOM 808 N N . ILE A 1 98 ? 0.736 -0.765 6.013 1.00 95.00 98 ILE A N 1
ATOM 809 C CA . ILE A 1 98 ? 0.183 0.226 6.953 1.00 95.00 98 ILE A CA 1
ATOM 810 C C . ILE A 1 98 ? -1.274 0.588 6.642 1.00 95.00 98 ILE A C 1
ATOM 812 O O . ILE A 1 98 ? -2.005 1.105 7.481 1.00 95.00 98 ILE A O 1
ATOM 816 N N . HIS A 1 99 ? -1.694 0.420 5.388 1.00 95.06 99 HIS A N 1
ATOM 817 C CA . HIS A 1 99 ? -2.928 1.012 4.883 1.00 95.06 99 HIS A CA 1
ATOM 818 C C . HIS A 1 99 ? -3.835 -0.060 4.289 1.00 95.06 99 HIS A C 1
ATOM 820 O O . HIS A 1 99 ? -3.448 -0.764 3.363 1.00 95.06 99 HIS A O 1
ATOM 826 N N . ARG A 1 100 ? -5.104 -0.090 4.707 1.00 93.06 100 ARG A N 1
ATOM 827 C CA . ARG A 1 100 ? -6.085 -1.122 4.308 1.00 93.06 100 ARG A CA 1
ATOM 828 C C . ARG A 1 100 ? -6.225 -1.342 2.799 1.00 93.06 100 ARG A C 1
ATOM 830 O O . ARG A 1 100 ? -6.333 -2.468 2.343 1.00 93.06 100 ARG A O 1
ATOM 837 N N . LEU A 1 101 ? -6.246 -0.262 2.013 1.00 94.81 101 LEU A N 1
ATOM 838 C CA . LEU A 1 101 ? -6.359 -0.335 0.542 1.00 94.81 101 LEU A CA 1
ATOM 839 C C . LEU A 1 101 ? -5.034 -0.661 -0.176 1.00 94.81 101 LEU A C 1
ATOM 841 O O . LEU A 1 101 ? -4.978 -0.652 -1.405 1.00 94.81 101 LEU A O 1
ATOM 845 N N . LYS A 1 102 ? -3.949 -0.871 0.572 1.00 96.56 102 LYS A N 1
ATOM 846 C CA . LYS A 1 102 ? -2.612 -1.178 0.058 1.00 96.56 102 LYS A CA 1
ATOM 847 C C . LYS A 1 102 ? 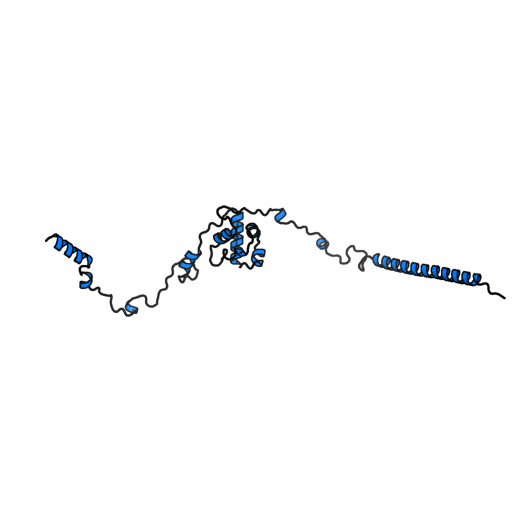-2.086 -2.435 0.766 1.00 96.56 102 LYS A C 1
ATOM 849 O O . LYS A 1 102 ? -1.081 -2.319 1.455 1.00 96.56 102 LYS A O 1
ATOM 854 N N . PRO A 1 103 ? -2.735 -3.602 0.600 1.00 95.31 103 PRO A N 1
ATOM 855 C CA . PRO A 1 103 ? -2.321 -4.823 1.284 1.00 95.31 103 PRO A CA 1
ATOM 856 C C . PRO A 1 103 ? -0.988 -5.309 0.709 1.00 95.31 103 PRO A C 1
ATOM 858 O O . PRO A 1 103 ? -0.959 -6.021 -0.292 1.00 95.31 103 PRO A O 1
ATOM 861 N N . THR A 1 104 ? 0.140 -4.843 1.246 1.00 96.69 104 THR A N 1
ATOM 862 C CA . THR A 1 104 ? 1.470 -5.215 0.729 1.00 96.69 104 THR A CA 1
ATOM 863 C C . THR A 1 104 ? 1.891 -6.597 1.209 1.00 96.69 104 THR A C 1
ATOM 865 O O . THR A 1 104 ? 2.571 -7.311 0.473 1.00 96.69 104 THR A O 1
ATOM 868 N N . SER A 1 105 ? 1.440 -6.986 2.401 1.00 96.19 105 SER A N 1
ATOM 869 C CA . SER A 1 105 ? 1.711 -8.276 3.038 1.00 96.19 105 SER A CA 1
ATOM 870 C C . SER A 1 105 ? 1.088 -9.466 2.291 1.00 96.19 105 SER A C 1
ATOM 872 O O . SER A 1 105 ? 1.665 -10.551 2.301 1.00 96.19 105 SER A O 1
ATOM 874 N N . ASP A 1 106 ? -0.011 -9.265 1.561 1.00 96.75 106 ASP A N 1
ATOM 875 C CA . ASP A 1 106 ? -0.661 -10.313 0.755 1.00 96.75 106 ASP A CA 1
ATOM 876 C C . ASP A 1 106 ? 0.211 -10.795 -0.422 1.00 96.75 106 ASP A C 1
ATOM 878 O O . ASP A 1 106 ? 0.028 -11.898 -0.934 1.00 96.75 106 ASP A O 1
ATOM 882 N N . PHE A 1 107 ? 1.191 -9.992 -0.855 1.00 96.81 107 PHE A N 1
ATOM 883 C CA . PHE A 1 107 ? 2.015 -10.275 -2.037 1.00 96.81 107 PHE A CA 1
ATOM 884 C C . PHE A 1 107 ? 3.390 -10.872 -1.711 1.00 96.81 107 PHE A C 1
ATOM 886 O O . PHE A 1 107 ? 4.270 -10.865 -2.571 1.00 96.81 107 PHE A O 1
ATOM 893 N N . LYS A 1 108 ? 3.589 -11.427 -0.509 1.00 96.50 108 LYS A N 1
ATOM 894 C CA . LYS A 1 108 ? 4.850 -12.093 -0.113 1.00 96.50 108 LYS A CA 1
ATOM 895 C C . LYS A 1 108 ? 5.289 -13.158 -1.116 1.00 96.50 108 LYS A C 1
ATOM 897 O O . LYS A 1 108 ? 6.373 -13.058 -1.673 1.00 96.50 108 LYS A O 1
ATOM 902 N N . GLY A 1 109 ? 4.391 -14.083 -1.462 1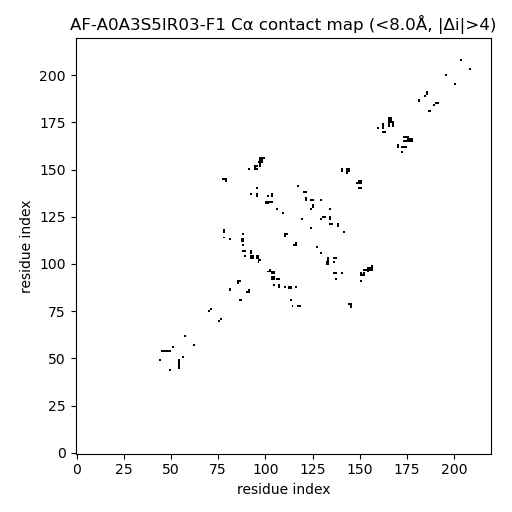.00 95.12 109 GLY A N 1
ATOM 903 C CA . GLY A 1 109 ? 4.674 -15.171 -2.408 1.00 95.12 109 GLY A CA 1
ATOM 904 C C . GLY A 1 109 ? 4.873 -14.736 -3.867 1.00 95.12 109 GLY A C 1
ATOM 905 O O . GLY A 1 109 ? 5.096 -15.575 -4.732 1.00 95.12 109 GLY A O 1
ATOM 906 N N . THR A 1 110 ? 4.767 -13.437 -4.169 1.00 96.00 110 THR A N 1
ATOM 907 C CA . THR A 1 110 ? 4.980 -12.895 -5.523 1.00 96.00 110 THR A CA 1
ATOM 908 C C . THR A 1 110 ? 6.459 -12.622 -5.819 1.00 96.00 110 THR A C 1
ATOM 910 O O . THR A 1 110 ? 6.836 -12.434 -6.981 1.00 96.00 110 THR A O 1
ATOM 913 N N . PHE A 1 111 ? 7.296 -12.556 -4.785 1.00 97.25 111 PHE A N 1
ATOM 914 C CA . PHE A 1 111 ? 8.725 -12.289 -4.903 1.00 97.25 111 PHE A CA 1
ATOM 915 C C . PHE A 1 111 ? 9.510 -13.528 -4.496 1.00 97.25 111 PHE A C 1
ATOM 917 O O . PHE A 1 111 ? 9.122 -14.242 -3.577 1.00 97.25 111 PHE A O 1
ATOM 924 N N . LYS A 1 112 ? 10.606 -13.799 -5.205 1.00 95.75 112 LYS A N 1
ATOM 925 C CA . LYS A 1 112 ? 11.455 -14.956 -4.897 1.00 95.75 112 LYS A CA 1
ATOM 926 C C . LYS A 1 112 ? 12.345 -14.686 -3.686 1.00 95.75 112 LYS A C 1
ATOM 928 O O . LYS A 1 112 ? 12.514 -15.543 -2.823 1.00 95.75 112 LYS A O 1
ATOM 933 N N . ASP A 1 113 ? 12.968 -13.516 -3.668 1.00 95.75 113 ASP A N 1
ATOM 934 C CA . ASP A 1 113 ? 13.998 -13.143 -2.711 1.00 95.75 113 ASP A CA 1
ATOM 935 C C . ASP A 1 113 ? 14.107 -11.616 -2.566 1.00 95.75 113 ASP A C 1
ATOM 937 O O . ASP A 1 113 ? 13.385 -10.836 -3.193 1.00 95.75 113 ASP A O 1
ATOM 941 N N . TRP A 1 114 ? 15.036 -11.181 -1.713 1.00 96.50 114 TRP A N 1
ATOM 942 C CA . TRP A 1 114 ? 15.299 -9.765 -1.460 1.00 96.50 114 TRP A CA 1
ATOM 943 C C . TRP A 1 114 ? 15.694 -8.995 -2.721 1.00 96.50 114 TRP A C 1
ATOM 945 O O . TRP A 1 114 ? 15.190 -7.898 -2.964 1.00 96.50 114 TRP A O 1
ATOM 955 N N . ASN A 1 115 ? 16.568 -9.572 -3.547 1.00 96.06 115 ASN A N 1
ATOM 956 C CA . ASN A 1 115 ? 17.053 -8.899 -4.747 1.00 96.06 115 ASN A CA 1
ATOM 957 C C . ASN A 1 115 ? 15.944 -8.759 -5.790 1.00 96.06 115 ASN A C 1
ATOM 959 O O . ASN A 1 115 ? 15.822 -7.704 -6.415 1.00 96.06 115 ASN A O 1
ATOM 963 N N . ASP A 1 116 ? 15.099 -9.780 -5.937 1.00 96.62 116 ASP A N 1
ATOM 964 C CA . ASP A 1 116 ? 13.933 -9.727 -6.813 1.00 96.62 116 ASP A CA 1
ATOM 965 C C . ASP A 1 116 ? 12.961 -8.605 -6.403 1.00 96.62 116 ASP A C 1
ATOM 967 O O . ASP A 1 116 ? 12.526 -7.821 -7.247 1.00 96.62 116 ASP A O 1
ATOM 971 N N . LEU A 1 117 ? 12.698 -8.429 -5.102 1.00 97.06 117 LEU A N 1
ATOM 972 C CA . LEU A 1 117 ? 11.885 -7.310 -4.607 1.00 97.06 117 LEU A CA 1
ATOM 973 C C . LEU A 1 117 ? 12.528 -5.941 -4.901 1.00 97.06 117 LEU A C 1
ATOM 975 O O . LEU A 1 117 ? 11.847 -5.020 -5.360 1.00 97.06 117 LEU A O 1
ATOM 979 N N . MET A 1 118 ? 13.830 -5.794 -4.643 1.00 96.38 118 MET A N 1
ATOM 980 C CA . MET A 1 118 ? 14.525 -4.502 -4.740 1.00 96.38 118 MET A CA 1
ATOM 981 C C . MET A 1 118 ? 14.746 -4.028 -6.184 1.00 96.38 118 MET A C 1
ATOM 983 O O . MET A 1 118 ? 14.771 -2.820 -6.449 1.00 96.38 118 MET A O 1
ATOM 987 N N . THR A 1 119 ? 14.864 -4.962 -7.129 1.00 94.25 119 THR A N 1
ATOM 988 C CA . THR A 1 119 ? 15.087 -4.676 -8.558 1.00 94.25 119 THR A CA 1
ATOM 989 C C . THR A 1 119 ? 13.795 -4.500 -9.354 1.00 94.25 119 THR A C 1
ATOM 991 O O . THR A 1 119 ? 13.820 -3.903 -10.431 1.00 94.25 119 THR A O 1
ATOM 994 N N . CYS A 1 120 ? 12.655 -4.950 -8.824 1.00 95.06 120 CYS A N 1
ATOM 995 C CA . CYS A 1 120 ? 11.375 -4.871 -9.515 1.00 95.06 120 CYS A CA 1
ATOM 996 C C . CYS A 1 120 ? 10.905 -3.433 -9.786 1.00 95.06 120 CYS A C 1
ATOM 998 O O . CYS A 1 120 ? 10.561 -2.661 -8.884 1.00 95.06 120 CYS A O 1
ATOM 1000 N N . ASP A 1 121 ? 10.761 -3.108 -11.070 1.00 95.00 121 ASP A N 1
ATOM 1001 C CA . ASP A 1 121 ? 10.141 -1.863 -11.512 1.00 95.00 121 ASP A CA 1
ATOM 1002 C C . ASP A 1 121 ? 8.608 -1.923 -11.481 1.00 95.00 121 ASP A C 1
ATOM 1004 O O . ASP A 1 121 ? 7.984 -2.983 -11.571 1.00 95.00 121 ASP A O 1
ATOM 1008 N N . LYS A 1 122 ? 7.957 -0.749 -11.480 1.00 96.00 122 LYS A N 1
ATOM 1009 C CA . LYS A 1 122 ? 6.481 -0.628 -11.509 1.00 96.00 122 LYS A CA 1
ATOM 1010 C C . LYS A 1 122 ? 5.824 -1.428 -12.641 1.00 96.00 122 LYS A C 1
ATOM 1012 O O . LYS A 1 122 ? 4.691 -1.885 -12.483 1.00 96.00 122 LYS A O 1
ATOM 1017 N N . ARG A 1 123 ? 6.513 -1.593 -13.779 1.00 96.69 123 ARG A N 1
ATOM 1018 C CA . ARG A 1 123 ? 6.042 -2.409 -14.908 1.00 96.69 123 ARG A CA 1
ATOM 1019 C C . ARG A 1 123 ? 6.064 -3.900 -14.573 1.00 96.69 123 ARG A C 1
ATOM 1021 O O . ARG A 1 123 ? 5.069 -4.565 -14.837 1.00 96.69 123 ARG A O 1
ATOM 1028 N N . GLN A 1 124 ? 7.136 -4.404 -13.965 1.00 97.06 124 GLN A N 1
ATOM 1029 C CA . GLN A 1 124 ? 7.227 -5.805 -13.546 1.00 97.06 124 GLN A CA 1
ATOM 1030 C C . GLN A 1 124 ? 6.207 -6.121 -12.448 1.00 97.06 124 GLN A C 1
ATOM 1032 O O . GLN A 1 124 ? 5.478 -7.101 -12.565 1.00 97.06 124 GLN A O 1
ATOM 1037 N N . LEU A 1 125 ? 6.041 -5.228 -11.465 1.00 97.62 125 LEU A N 1
ATOM 1038 C CA . LEU A 1 125 ? 4.998 -5.358 -10.438 1.00 97.62 125 LEU A CA 1
ATOM 1039 C C . LEU A 1 125 ? 3.588 -5.458 -11.051 1.00 97.62 125 LEU A C 1
ATOM 1041 O O . LEU A 1 125 ? 2.755 -6.227 -10.583 1.00 97.62 125 LEU A O 1
ATOM 1045 N N . ARG A 1 126 ? 3.314 -4.705 -12.127 1.00 97.69 126 ARG A N 1
ATOM 1046 C CA . ARG A 1 126 ? 2.042 -4.797 -12.862 1.00 97.69 126 ARG A CA 1
ATOM 1047 C C . ARG A 1 126 ? 1.874 -6.151 -13.556 1.00 97.69 126 ARG A C 1
ATOM 1049 O O . ARG A 1 126 ? 0.772 -6.684 -13.535 1.00 97.69 126 ARG A O 1
ATOM 1056 N N . VAL A 1 127 ? 2.928 -6.675 -14.183 1.00 98.00 127 VAL A N 1
ATOM 1057 C CA . VAL A 1 127 ? 2.896 -7.983 -14.866 1.00 98.00 127 VAL A CA 1
ATOM 1058 C C . VAL A 1 127 ? 2.613 -9.110 -13.873 1.00 98.00 127 VAL A C 1
ATOM 1060 O O . VAL A 1 127 ? 1.851 -10.013 -14.189 1.00 98.00 127 VAL A O 1
ATOM 1063 N N . ARG A 1 128 ? 3.130 -9.004 -12.645 1.00 96.44 128 ARG A N 1
ATOM 1064 C CA . ARG A 1 128 ? 2.859 -9.944 -11.547 1.00 96.44 128 ARG A CA 1
ATOM 1065 C C . ARG A 1 128 ? 1.453 -9.829 -10.936 1.00 96.44 128 ARG A C 1
ATOM 1067 O O . ARG A 1 128 ? 1.177 -10.446 -9.918 1.00 96.44 128 ARG A O 1
ATOM 1074 N N . GLY A 1 129 ? 0.569 -9.019 -11.519 1.00 96.94 129 GLY A N 1
ATOM 1075 C CA . GLY A 1 129 ? -0.818 -8.885 -11.068 1.00 96.94 129 GLY A CA 1
ATOM 1076 C C . GLY A 1 129 ? -1.025 -7.962 -9.864 1.00 96.94 129 GLY A C 1
ATOM 1077 O O . GLY A 1 129 ? -2.135 -7.894 -9.344 1.00 96.94 129 GLY A O 1
ATOM 1078 N N . ILE A 1 130 ? -0.012 -7.203 -9.430 1.00 97.62 130 ILE A N 1
ATOM 1079 C CA . ILE A 1 130 ? -0.138 -6.352 -8.238 1.00 97.62 130 ILE A CA 1
ATOM 1080 C C . ILE A 1 130 ? -1.004 -5.109 -8.549 1.00 97.62 130 ILE A C 1
ATOM 1082 O O . ILE A 1 130 ? -0.697 -4.352 -9.492 1.00 97.62 130 ILE A O 1
ATOM 1086 N N . PRO A 1 131 ? -2.057 -4.825 -7.751 1.00 97.62 131 PRO A N 1
ATOM 1087 C CA . PRO A 1 131 ? -2.928 -3.664 -7.923 1.00 97.62 131 PRO A CA 1
ATOM 1088 C C . PRO A 1 131 ? -2.187 -2.326 -7.880 1.00 97.62 131 PRO A C 1
ATOM 1090 O O . PRO A 1 131 ? -1.096 -2.198 -7.323 1.00 97.62 131 PRO A O 1
ATOM 1093 N N . ARG A 1 132 ? -2.798 -1.284 -8.463 1.00 97.38 132 ARG A N 1
ATOM 1094 C CA . ARG A 1 132 ? -2.155 0.030 -8.652 1.00 97.38 132 ARG A CA 1
ATOM 1095 C C . ARG A 1 132 ? -1.673 0.669 -7.355 1.00 97.38 132 ARG A C 1
ATOM 1097 O O . ARG A 1 132 ? -0.544 1.147 -7.323 1.00 97.38 132 ARG A O 1
ATOM 1104 N N . MET A 1 133 ? -2.515 0.713 -6.327 1.00 97.19 133 MET A N 1
ATOM 1105 C CA . MET A 1 133 ? -2.161 1.363 -5.064 1.00 97.19 133 MET A CA 1
ATOM 1106 C C . MET A 1 133 ? -1.054 0.592 -4.338 1.00 97.19 133 MET A C 1
ATOM 1108 O O . MET A 1 133 ? -0.081 1.204 -3.903 1.00 97.19 133 MET A O 1
ATOM 1112 N N . THR A 1 134 ? -1.151 -0.738 -4.307 1.00 97.69 134 THR A N 1
ATOM 1113 C CA . THR A 1 134 ? -0.168 -1.619 -3.669 1.00 97.69 134 THR A CA 1
ATOM 1114 C C . THR A 1 134 ? 1.198 -1.547 -4.347 1.00 97.69 134 THR A C 1
ATOM 1116 O O . THR A 1 134 ? 2.194 -1.316 -3.674 1.00 97.69 134 THR A O 1
ATOM 1119 N N . ARG A 1 135 ? 1.282 -1.626 -5.685 1.00 97.06 135 ARG A N 1
ATOM 1120 C CA . ARG A 1 135 ? 2.584 -1.529 -6.379 1.00 97.06 135 ARG A CA 1
ATOM 1121 C C . ARG A 1 135 ? 3.256 -0.165 -6.212 1.00 97.06 135 ARG A C 1
ATOM 1123 O O . ARG A 1 135 ? 4.480 -0.084 -6.214 1.00 97.06 135 ARG A O 1
ATOM 1130 N N . VAL A 1 136 ? 2.472 0.910 -6.075 1.00 97.62 136 VAL A N 1
ATOM 1131 C CA . VAL A 1 136 ? 3.009 2.241 -5.748 1.00 97.62 136 VAL A CA 1
ATOM 1132 C C . VAL A 1 136 ? 3.547 2.259 -4.319 1.00 97.62 136 VAL A C 1
ATOM 1134 O O . VAL A 1 136 ? 4.642 2.766 -4.109 1.00 97.62 136 VAL A O 1
ATOM 1137 N N . ALA A 1 137 ? 2.826 1.668 -3.363 1.00 97.25 137 ALA A N 1
ATOM 1138 C CA . ALA A 1 137 ? 3.270 1.555 -1.976 1.00 97.25 137 ALA A CA 1
ATOM 1139 C C . ALA A 1 137 ? 4.586 0.770 -1.861 1.00 97.25 137 ALA A C 1
ATOM 1141 O O . ALA A 1 137 ? 5.553 1.298 -1.321 1.00 97.25 137 ALA A O 1
ATOM 1142 N N . ILE A 1 138 ? 4.651 -0.421 -2.469 1.00 97.50 138 ILE A N 1
ATOM 1143 C CA . ILE A 1 138 ? 5.858 -1.260 -2.507 1.00 97.50 138 ILE A CA 1
ATOM 1144 C C . ILE A 1 138 ? 7.021 -0.479 -3.118 1.00 97.50 138 ILE A C 1
ATOM 1146 O O . ILE A 1 138 ? 8.094 -0.404 -2.526 1.00 97.50 138 ILE A O 1
ATOM 1150 N N . ARG A 1 139 ? 6.821 0.158 -4.282 1.00 97.44 139 ARG A N 1
ATOM 1151 C CA . ARG A 1 139 ? 7.918 0.868 -4.948 1.00 97.44 139 ARG A CA 1
ATOM 1152 C C . ARG A 1 139 ? 8.401 2.082 -4.154 1.00 97.44 139 ARG A C 1
ATOM 1154 O O . ARG A 1 139 ? 9.602 2.331 -4.118 1.00 97.44 139 ARG A O 1
ATOM 1161 N N . ASN A 1 140 ? 7.493 2.821 -3.520 1.00 97.38 140 ASN A N 1
ATOM 1162 C CA . ASN A 1 140 ? 7.858 3.944 -2.661 1.00 97.38 140 ASN A CA 1
ATOM 1163 C C . ASN A 1 140 ? 8.626 3.468 -1.423 1.00 97.38 140 ASN A C 1
ATOM 1165 O O . ASN A 1 140 ? 9.634 4.080 -1.087 1.00 97.38 140 ASN A O 1
ATOM 1169 N N . ALA A 1 141 ? 8.203 2.365 -0.799 1.00 96.94 141 ALA A N 1
ATOM 1170 C CA . ALA A 1 141 ? 8.912 1.766 0.328 1.00 96.94 141 ALA A CA 1
ATOM 1171 C C . ALA A 1 141 ? 10.322 1.306 -0.078 1.00 96.94 141 ALA A C 1
ATOM 1173 O O . ALA A 1 141 ? 11.286 1.627 0.608 1.00 96.94 141 ALA A O 1
ATOM 1174 N N . VAL A 1 142 ? 10.469 0.631 -1.226 1.00 96.94 142 VAL A N 1
ATOM 1175 C CA . VAL A 1 142 ? 11.779 0.219 -1.768 1.00 96.94 142 VAL A CA 1
ATOM 1176 C C . VAL A 1 142 ? 12.682 1.429 -2.019 1.00 96.94 142 VAL A C 1
ATOM 1178 O O . VAL A 1 142 ? 13.836 1.429 -1.601 1.00 96.94 142 VAL A O 1
ATOM 1181 N N . HIS A 1 143 ? 12.173 2.492 -2.651 1.00 96.00 143 HIS A N 1
ATOM 1182 C CA . HIS A 1 143 ? 12.955 3.714 -2.865 1.00 96.00 143 HIS A CA 1
ATOM 1183 C C . HIS A 1 143 ? 13.346 4.401 -1.553 1.00 96.00 143 HIS A C 1
ATOM 1185 O O . HIS A 1 143 ? 14.491 4.821 -1.414 1.00 96.00 143 HIS A O 1
ATOM 1191 N N . ALA A 1 144 ? 12.426 4.500 -0.590 1.00 96.56 144 ALA A N 1
ATOM 1192 C CA . ALA A 1 144 ? 12.715 5.059 0.727 1.00 96.56 144 ALA A CA 1
ATOM 1193 C C . ALA A 1 144 ? 13.818 4.258 1.429 1.00 96.56 144 ALA A C 1
ATOM 1195 O O . ALA A 1 144 ? 14.780 4.845 1.923 1.00 96.56 144 ALA A O 1
ATOM 1196 N N . PHE A 1 145 ? 13.738 2.928 1.364 1.00 96.81 145 PHE A N 1
ATOM 1197 C CA . PHE A 1 145 ? 14.749 2.043 1.921 1.00 96.81 145 PHE A CA 1
ATOM 1198 C C . PHE A 1 145 ? 16.109 2.237 1.252 1.00 96.81 145 PHE A C 1
ATOM 1200 O O . PHE A 1 145 ? 17.108 2.393 1.948 1.00 96.81 145 PHE A O 1
ATOM 1207 N N . LEU A 1 146 ? 16.172 2.291 -0.080 1.00 94.25 146 LEU A N 1
ATOM 1208 C CA . LEU A 1 146 ? 17.421 2.561 -0.801 1.00 94.25 146 LEU A CA 1
ATOM 1209 C C . LEU A 1 146 ? 18.020 3.932 -0.447 1.00 94.25 146 LEU A C 1
ATOM 1211 O O . LEU A 1 146 ? 19.239 4.051 -0.372 1.00 94.25 146 LEU A O 1
ATOM 1215 N N . ASN A 1 147 ? 17.179 4.920 -0.138 1.00 95.12 147 ASN A N 1
ATOM 1216 C CA . ASN A 1 147 ? 17.599 6.251 0.309 1.00 95.12 147 ASN A CA 1
ATOM 1217 C C . ASN A 1 147 ? 18.012 6.318 1.792 1.00 95.12 147 ASN A C 1
ATOM 1219 O O . ASN A 1 147 ? 18.392 7.387 2.259 1.00 95.12 147 ASN A O 1
ATOM 1223 N N . GLY A 1 148 ? 17.936 5.211 2.537 1.00 94.56 148 GLY A N 1
ATOM 1224 C CA . GLY A 1 148 ? 18.337 5.156 3.946 1.00 94.56 148 GLY A CA 1
ATOM 1225 C C . GLY A 1 148 ? 17.184 5.079 4.948 1.00 94.56 148 GLY A C 1
ATOM 1226 O O . GLY A 1 148 ? 17.446 4.776 6.106 1.00 94.56 148 GLY A O 1
ATOM 1227 N N . ASN A 1 149 ? 15.932 5.256 4.519 1.00 95.94 149 ASN A N 1
ATOM 1228 C CA . ASN A 1 149 ? 14.765 5.307 5.404 1.00 95.94 149 ASN A CA 1
ATOM 1229 C C . ASN A 1 149 ? 14.091 3.926 5.511 1.00 95.94 149 ASN A C 1
ATOM 1231 O O . ASN A 1 149 ? 13.442 3.495 4.550 1.00 95.94 149 ASN A O 1
ATOM 1235 N N . PRO A 1 150 ? 14.228 3.203 6.638 1.00 94.50 150 PRO A N 1
ATOM 1236 C CA . PRO A 1 150 ? 13.528 1.938 6.840 1.00 94.50 150 PRO A CA 1
ATOM 1237 C C . PRO A 1 150 ? 11.999 2.132 6.916 1.00 94.50 150 PRO A C 1
ATOM 1239 O O . PRO A 1 150 ? 11.529 3.233 7.209 1.00 94.50 150 PRO A O 1
ATOM 1242 N N . PRO A 1 151 ? 11.194 1.085 6.645 1.00 93.69 151 PRO A N 1
ATOM 1243 C CA . PRO A 1 151 ? 9.733 1.148 6.722 1.00 93.69 151 PRO A CA 1
ATOM 1244 C C . PRO A 1 151 ? 9.243 1.161 8.184 1.00 93.69 151 PRO A C 1
ATOM 1246 O O . PRO A 1 151 ? 8.624 0.216 8.657 1.00 93.69 151 PRO A O 1
ATOM 1249 N N . GLU A 1 152 ? 9.527 2.245 8.903 1.00 92.81 152 GLU A N 1
ATOM 1250 C CA . GLU A 1 152 ? 9.190 2.456 10.318 1.00 92.81 152 GLU A CA 1
ATOM 1251 C C . GLU A 1 152 ? 7.963 3.363 10.455 1.00 92.81 152 GLU A C 1
ATOM 1253 O O . GLU A 1 152 ? 8.050 4.506 10.893 1.00 92.81 152 GLU A O 1
ATOM 1258 N N . HIS A 1 153 ? 6.803 2.877 10.023 1.00 92.62 153 HIS A N 1
ATOM 1259 C CA . HIS A 1 153 ? 5.555 3.633 10.132 1.00 92.62 153 HIS A CA 1
ATOM 1260 C C . HIS A 1 153 ? 4.567 2.882 11.024 1.00 92.62 153 HIS A C 1
ATOM 1262 O O . HIS A 1 153 ? 4.560 1.652 11.058 1.00 92.62 153 HIS A O 1
ATOM 1268 N N . PHE A 1 154 ? 3.736 3.633 11.744 1.00 94.25 154 PHE A N 1
ATOM 1269 C CA . PHE A 1 154 ? 2.664 3.079 12.567 1.00 94.25 154 PHE A CA 1
ATOM 1270 C C . PHE A 1 154 ? 1.544 2.512 11.686 1.00 94.25 154 PHE A C 1
ATOM 1272 O O . PHE A 1 154 ? 1.175 3.148 10.698 1.00 94.25 154 PHE A O 1
ATOM 1279 N N . ASP A 1 155 ? 1.010 1.338 12.038 1.00 94.50 155 ASP A N 1
ATOM 1280 C CA . ASP A 1 155 ? -0.140 0.753 11.343 1.00 94.50 155 ASP A CA 1
ATOM 1281 C C . ASP A 1 155 ? -1.401 1.576 11.648 1.00 94.50 155 ASP A C 1
ATOM 1283 O O . ASP A 1 155 ? -1.810 1.718 12.795 1.00 94.50 155 ASP A O 1
ATOM 1287 N N . THR A 1 156 ? -2.012 2.147 10.609 1.00 94.00 156 THR A N 1
ATOM 1288 C CA . THR A 1 156 ? -3.181 3.035 10.747 1.00 94.00 156 THR A CA 1
ATOM 1289 C C . THR A 1 156 ? -4.500 2.298 10.513 1.00 94.00 156 THR A C 1
ATOM 1291 O O . THR A 1 156 ? -5.563 2.922 10.475 1.00 94.00 156 THR A O 1
ATOM 1294 N N . LYS A 1 157 ? -4.476 0.968 10.337 1.00 94.19 157 LYS A N 1
ATOM 1295 C CA . LYS A 1 157 ? -5.672 0.166 10.039 1.00 94.19 157 LYS A CA 1
ATOM 1296 C C . LYS A 1 157 ? -6.717 0.245 11.150 1.00 94.19 157 LYS A C 1
ATOM 1298 O O . LYS A 1 157 ? -7.875 0.541 10.844 1.00 94.19 157 LYS A O 1
ATOM 1303 N N . GLU A 1 158 ? -6.342 -0.024 12.399 1.00 94.00 158 GLU A N 1
ATOM 1304 C CA . GLU A 1 158 ? -7.259 -0.056 13.544 1.00 94.00 158 GLU A CA 1
ATOM 1305 C C . GLU A 1 158 ? -7.785 1.337 13.878 1.00 94.00 158 GLU A C 1
ATOM 1307 O O . GLU A 1 158 ? -8.993 1.518 14.045 1.00 94.00 158 GLU A O 1
ATOM 1312 N N . GLU A 1 159 ? -6.894 2.329 13.902 1.00 94.38 159 GLU A N 1
ATOM 1313 C CA . GLU A 1 159 ? -7.258 3.730 14.111 1.00 94.38 159 GLU A CA 1
ATOM 1314 C C . GLU A 1 159 ? -8.301 4.168 13.076 1.00 94.38 159 GLU A C 1
ATOM 1316 O O . GLU A 1 159 ? -9.371 4.675 13.418 1.00 94.38 159 GLU A O 1
ATOM 1321 N N . TRP A 1 160 ? -8.053 3.889 11.796 1.00 94.88 160 TRP A N 1
ATOM 1322 C CA . TRP A 1 160 ? -8.990 4.244 10.740 1.00 94.88 160 TRP A CA 1
ATOM 1323 C C . TRP A 1 160 ? -10.314 3.471 10.833 1.00 94.88 160 TRP A C 1
ATOM 1325 O O . TRP A 1 160 ? -11.367 4.019 10.505 1.00 94.88 160 TRP A O 1
ATOM 1335 N N . LEU A 1 161 ? -10.305 2.212 11.294 1.00 95.19 161 LEU A N 1
ATOM 1336 C CA . LEU A 1 161 ? -11.535 1.450 11.551 1.00 95.19 161 LEU A CA 1
ATOM 1337 C C . LEU A 1 161 ? -12.400 2.106 12.629 1.00 95.19 161 LEU A C 1
ATOM 1339 O O . LEU A 1 161 ? -13.614 2.190 12.443 1.00 95.19 161 LEU A O 1
ATOM 1343 N N . TYR A 1 162 ? -11.783 2.583 13.710 1.00 96.06 162 TYR A N 1
ATOM 1344 C CA . TYR A 1 162 ? -12.485 3.302 14.768 1.00 96.06 162 TYR A CA 1
ATOM 1345 C C . TYR A 1 162 ? -13.162 4.561 14.219 1.00 96.06 162 TYR A C 1
ATOM 1347 O O . TYR A 1 162 ? -14.357 4.755 14.419 1.00 96.06 162 TYR A O 1
ATOM 1355 N N . TYR A 1 163 ? -12.448 5.388 13.454 1.00 95.25 163 TYR A N 1
ATOM 1356 C CA . TYR A 1 163 ? -13.040 6.610 12.899 1.00 95.25 163 TYR A CA 1
ATOM 1357 C C . TYR A 1 163 ? -14.070 6.347 11.796 1.00 95.25 163 TYR A C 1
ATOM 1359 O O . TYR A 1 163 ? -15.008 7.128 11.630 1.00 95.25 163 TYR A O 1
ATOM 1367 N N . LYS A 1 164 ? -13.956 5.227 11.072 1.00 94.75 164 LYS A N 1
ATOM 1368 C CA . LYS A 1 164 ? -14.913 4.835 10.029 1.00 94.75 164 LYS A CA 1
ATOM 1369 C C . LYS A 1 164 ? -16.328 4.585 10.562 1.00 94.75 164 LYS A C 1
ATOM 1371 O O . LYS A 1 164 ? -17.275 4.659 9.782 1.00 94.75 164 LYS A O 1
ATOM 1376 N N . GLN A 1 165 ? -16.492 4.279 11.852 1.00 94.56 165 GLN A N 1
ATOM 1377 C CA . GLN A 1 165 ? -17.820 4.032 12.425 1.00 94.56 165 GLN A CA 1
ATOM 1378 C C . GLN A 1 165 ? -18.702 5.292 12.448 1.00 94.56 165 GLN A C 1
ATOM 1380 O O . GLN A 1 165 ? -19.925 5.186 12.471 1.00 94.56 165 GLN A O 1
ATOM 1385 N N . PHE A 1 166 ? -18.095 6.481 12.402 1.00 95.38 166 PHE A N 1
ATOM 1386 C CA . PHE A 1 166 ? -18.811 7.752 12.383 1.00 95.38 166 PHE A CA 1
ATOM 1387 C C . PHE A 1 166 ? -19.178 8.168 10.955 1.00 95.38 166 PHE A C 1
ATOM 1389 O O . PHE A 1 166 ? -18.426 7.937 10.006 1.00 95.38 166 PHE A O 1
ATOM 1396 N N . LYS A 1 167 ? -20.315 8.855 10.792 1.00 93.19 167 LYS A N 1
ATOM 1397 C CA . LYS A 1 167 ? -20.833 9.319 9.489 1.00 93.19 167 LYS A CA 1
ATOM 1398 C C . LYS A 1 167 ? -20.150 10.600 8.998 1.00 93.19 167 LYS A C 1
ATOM 1400 O O . LYS A 1 167 ? -20.801 11.573 8.626 1.00 93.19 167 LYS A O 1
ATOM 1405 N N . THR A 1 168 ? -18.822 10.611 9.004 1.00 94.12 168 THR A N 1
ATOM 1406 C CA . THR A 1 168 ? -18.039 11.690 8.386 1.00 94.12 168 THR A CA 1
ATOM 1407 C C . THR A 1 168 ? -18.067 11.553 6.861 1.00 94.12 168 THR A C 1
ATOM 1409 O O . THR A 1 168 ? -17.962 10.450 6.331 1.00 94.12 168 THR A O 1
ATOM 1412 N N . ILE A 1 169 ? -18.235 12.666 6.141 1.00 92.88 169 ILE A N 1
ATOM 1413 C CA . ILE A 1 169 ? -18.302 12.666 4.665 1.00 92.88 169 ILE A CA 1
ATOM 1414 C C . ILE A 1 169 ? -16.901 12.507 4.059 1.00 92.88 169 ILE A C 1
ATOM 1416 O O . ILE A 1 169 ? -16.717 11.849 3.038 1.00 92.88 169 ILE A O 1
ATOM 1420 N N . ASP A 1 170 ? -15.911 13.121 4.701 1.00 93.19 170 ASP A N 1
ATOM 1421 C CA . ASP A 1 170 ? -14.541 13.278 4.220 1.00 93.19 170 ASP A CA 1
ATOM 1422 C C . ASP A 1 170 ? -13.528 12.356 4.919 1.00 93.19 170 ASP A C 1
ATOM 1424 O O . ASP A 1 170 ? -12.356 12.354 4.549 1.00 93.19 170 ASP A O 1
ATOM 1428 N N . TYR A 1 171 ? -13.957 11.561 5.909 1.00 92.62 171 TYR A N 1
ATOM 1429 C CA . TYR A 1 171 ? -13.094 10.698 6.729 1.00 92.62 171 TYR A CA 1
ATOM 1430 C C . TYR A 1 171 ? -11.961 11.457 7.455 1.00 92.62 171 TYR A C 1
ATOM 1432 O O . TYR A 1 171 ? -10.879 10.915 7.669 1.00 92.62 171 TYR A O 1
ATOM 1440 N N . SER A 1 172 ? -12.210 12.708 7.866 1.00 93.12 172 SER A N 1
ATOM 1441 C CA . SER A 1 172 ? -11.233 13.641 8.466 1.00 93.12 172 SER A CA 1
ATOM 1442 C C . SER A 1 172 ? -10.843 13.370 9.931 1.00 93.12 172 SER A C 1
ATOM 1444 O O . SER A 1 172 ? -10.456 14.295 10.644 1.00 93.12 172 SER A O 1
ATOM 1446 N N . TYR A 1 173 ? -10.951 12.124 10.407 1.00 94.38 173 TYR A N 1
ATOM 1447 C CA . TYR A 1 173 ? -10.702 11.742 11.812 1.00 94.38 173 TYR A CA 1
ATOM 1448 C C . TYR A 1 173 ? -11.569 12.504 12.836 1.00 94.38 173 TYR A C 1
ATOM 1450 O O . TYR A 1 173 ? -11.206 12.669 13.998 1.00 94.38 173 TYR A O 1
ATOM 1458 N N . ARG A 1 174 ? -12.744 12.985 12.412 1.00 94.00 174 ARG A N 1
ATOM 1459 C CA . ARG A 1 174 ? -13.722 13.646 13.285 1.00 94.00 174 ARG A CA 1
ATOM 1460 C C . ARG A 1 174 ? -14.716 12.643 13.856 1.00 94.00 174 ARG A C 1
ATOM 1462 O O . ARG A 1 174 ? -15.002 11.610 13.255 1.00 94.00 174 ARG A O 1
ATOM 1469 N N . VAL A 1 175 ? -15.295 12.998 14.996 1.00 95.75 175 VAL A N 1
ATOM 1470 C CA . VAL A 1 175 ? -16.366 12.236 15.640 1.00 95.75 175 VAL A CA 1
ATOM 1471 C C . VAL A 1 175 ? -17.683 12.965 15.398 1.00 95.75 175 VAL A C 1
ATOM 1473 O O . VAL A 1 175 ? -17.910 14.040 15.947 1.00 95.75 175 VAL A O 1
ATOM 1476 N N . ILE A 1 176 ? -18.536 12.390 14.550 1.00 93.56 176 ILE A N 1
ATOM 1477 C CA . ILE A 1 176 ? -19.896 12.880 14.296 1.00 93.56 176 ILE A CA 1
ATOM 1478 C C . ILE A 1 176 ? -20.858 11.774 14.741 1.00 93.56 176 ILE A C 1
ATOM 1480 O O . ILE A 1 176 ? -20.998 10.782 14.017 1.00 93.56 176 ILE A O 1
ATOM 1484 N N . PRO A 1 177 ? -21.461 11.886 15.939 1.00 95.06 177 PRO A N 1
ATOM 1485 C CA . PRO A 1 177 ? -22.435 10.910 16.401 1.00 95.06 177 PRO A CA 1
ATOM 1486 C C . PRO A 1 177 ? -23.734 11.036 15.604 1.00 95.06 177 PRO A C 1
ATOM 1488 O O . PRO A 1 177 ? -24.126 12.126 15.184 1.00 95.06 177 PRO A O 1
ATOM 1491 N N . GLU A 1 178 ? -24.422 9.914 15.424 1.00 93.69 178 GLU A N 1
ATOM 1492 C CA . GLU A 1 178 ? -25.774 9.916 14.875 1.00 93.69 178 GLU A CA 1
ATOM 1493 C C . GLU A 1 178 ? -26.747 10.425 15.945 1.00 93.69 178 GLU A C 1
ATOM 1495 O O . GLU A 1 178 ? -2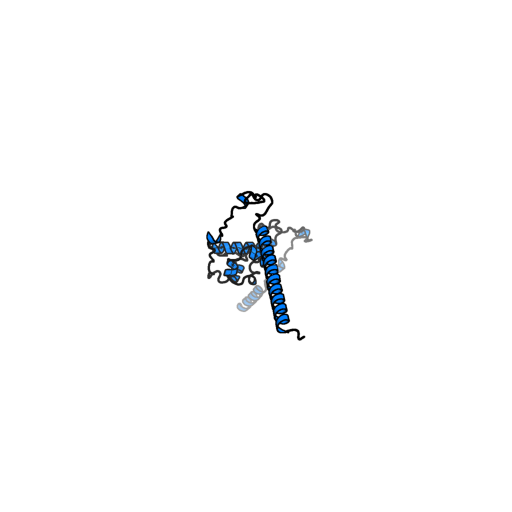6.752 9.936 17.076 1.00 93.69 178 GLU A O 1
ATOM 1500 N N . LEU A 1 179 ? -27.559 11.424 15.596 1.00 94.62 179 LEU A N 1
ATOM 1501 C CA . LEU A 1 179 ? -28.631 11.910 16.458 1.00 94.62 179 LEU A CA 1
ATOM 1502 C C . LEU A 1 179 ? -29.929 11.184 16.071 1.00 94.62 179 LEU A C 1
ATOM 1504 O O . LEU A 1 179 ? -30.455 11.454 14.989 1.00 94.62 179 LEU A O 1
ATOM 1508 N N . PRO A 1 180 ? -30.450 10.263 16.903 1.00 95.44 180 PRO A N 1
ATOM 1509 C CA . PRO A 1 180 ? -31.705 9.583 16.607 1.00 95.44 180 PRO A CA 1
ATOM 1510 C C . PRO A 1 180 ? -32.893 10.547 16.728 1.00 95.44 180 PRO A C 1
ATOM 1512 O O . PRO A 1 180 ? -32.832 11.527 17.469 1.00 95.44 180 PRO A O 1
ATOM 1515 N N . GLU A 1 181 ? -34.008 10.227 16.064 1.00 95.50 181 GLU A N 1
ATOM 1516 C CA . GLU A 1 181 ? -35.242 11.033 16.116 1.00 95.50 181 GLU A CA 1
ATOM 1517 C C . GLU A 1 181 ? -35.747 11.238 17.550 1.00 95.50 181 GLU A C 1
ATOM 1519 O O . GLU A 1 181 ? -36.182 12.328 17.924 1.00 95.50 181 GLU A O 1
ATOM 1524 N N . LYS A 1 182 ? -35.656 10.186 18.371 1.00 95.31 182 LYS A N 1
ATOM 1525 C CA . LYS A 1 182 ? -36.079 10.190 19.771 1.00 95.31 182 LYS A CA 1
ATOM 1526 C C . LYS A 1 182 ? -34.882 10.033 20.695 1.00 95.31 182 LYS A C 1
ATOM 1528 O O . LYS A 1 182 ? -34.495 8.931 21.077 1.00 95.31 182 LYS A O 1
ATOM 1533 N N . TYR A 1 183 ? -34.301 11.161 21.072 1.00 94.81 183 TYR A N 1
ATOM 1534 C CA . TYR A 1 183 ? -33.155 11.232 21.982 1.00 94.81 183 TYR A CA 1
ATOM 1535 C C . TYR A 1 183 ? -33.556 11.669 23.396 1.00 94.81 183 TYR A C 1
ATOM 1537 O O . TYR A 1 183 ? -32.716 11.711 24.297 1.00 94.81 183 TYR A O 1
ATOM 1545 N N . ARG A 1 184 ? -34.833 12.014 23.616 1.00 93.00 184 ARG A N 1
ATOM 1546 C CA . ARG A 1 184 ? -35.360 12.381 24.934 1.00 93.00 184 ARG A CA 1
ATOM 1547 C C . ARG A 1 184 ? -36.285 11.286 25.482 1.00 93.00 184 ARG A C 1
ATOM 1549 O O . ARG A 1 184 ? -37.155 10.821 24.749 1.00 93.00 184 ARG A O 1
ATOM 1556 N N . PRO A 1 185 ? -36.181 10.922 26.776 1.00 95.44 185 PRO A N 1
ATOM 1557 C CA . PRO A 1 185 ? -36.981 9.840 27.363 1.00 95.44 185 PRO A CA 1
ATOM 1558 C C . PRO A 1 185 ? -38.504 10.002 27.214 1.00 95.44 185 PRO A C 1
ATOM 1560 O O . PRO A 1 185 ? -39.187 9.026 26.919 1.00 95.44 185 PRO A O 1
ATOM 1563 N N . HIS A 1 186 ? -39.038 11.224 27.329 1.00 93.12 186 HIS A N 1
ATOM 1564 C CA . HIS A 1 186 ? -40.483 11.475 27.209 1.00 93.12 186 HIS A CA 1
ATOM 1565 C C . HIS A 1 186 ? -41.045 11.147 25.813 1.00 93.12 186 HIS A C 1
ATOM 1567 O O . HIS A 1 186 ? -42.188 10.725 25.685 1.00 93.12 186 HIS A O 1
ATOM 1573 N N . GLN A 1 187 ? -40.232 11.257 24.755 1.00 93.69 187 GLN A N 1
ATOM 1574 C CA . GLN A 1 187 ? -40.627 10.889 23.386 1.00 93.69 187 GLN A CA 1
ATOM 1575 C C . GLN A 1 187 ? -40.735 9.363 23.197 1.00 93.69 187 GLN A C 1
ATOM 1577 O O . GLN A 1 187 ? -41.382 8.886 22.256 1.00 93.69 187 GLN A O 1
ATOM 1582 N N . ASN A 1 188 ? -40.102 8.598 24.095 1.00 94.00 188 ASN A N 1
ATOM 1583 C CA . ASN A 1 188 ? -40.097 7.135 24.127 1.00 94.00 188 ASN A CA 1
ATOM 1584 C C . ASN A 1 188 ? -41.202 6.552 25.026 1.00 94.00 188 ASN A C 1
ATOM 1586 O O . ASN A 1 188 ? -41.201 5.351 25.274 1.00 94.00 188 ASN A O 1
ATOM 1590 N N . GLY A 1 189 ? -42.139 7.377 25.510 1.00 92.06 189 GLY A N 1
ATOM 1591 C CA . GLY A 1 189 ? -43.233 6.929 26.379 1.00 92.06 189 GLY A CA 1
ATOM 1592 C C . GLY A 1 189 ? -42.864 6.831 27.862 1.00 92.06 189 GLY A C 1
ATOM 1593 O O . GLY A 1 189 ? -43.635 6.276 28.638 1.00 92.06 189 GLY A O 1
ATOM 1594 N N . VAL A 1 190 ? -41.706 7.367 28.273 1.00 94.38 190 VAL A N 1
ATOM 1595 C CA . VAL A 1 190 ? -41.374 7.528 29.696 1.00 94.38 190 VAL A CA 1
ATOM 1596 C C . VAL A 1 190 ? -42.139 8.736 30.232 1.00 94.38 190 VAL A C 1
ATOM 1598 O O . VAL A 1 190 ? -41.772 9.872 29.943 1.00 94.38 190 VAL A O 1
ATOM 1601 N N . ASP A 1 191 ? -43.202 8.473 30.988 1.00 90.56 191 ASP A N 1
ATOM 1602 C CA . ASP A 1 191 ? -44.131 9.494 31.496 1.00 90.56 191 ASP A CA 1
ATOM 1603 C C . ASP A 1 191 ? -43.454 10.479 32.466 1.00 90.56 191 ASP A C 1
ATOM 1605 O O . ASP A 1 191 ? -43.528 11.697 32.317 1.00 90.56 191 ASP A O 1
ATOM 1609 N N . GLN A 1 192 ? -42.687 9.951 33.417 1.00 91.94 192 GLN A N 1
ATOM 1610 C CA . GLN A 1 192 ? -41.958 10.740 34.406 1.00 91.94 192 GLN A CA 1
ATOM 1611 C C . GLN A 1 192 ? -40.606 10.108 34.733 1.00 91.94 192 GLN A C 1
ATOM 1613 O O . GLN A 1 192 ? -40.344 8.945 34.419 1.00 91.94 192 GLN A O 1
ATOM 1618 N N . ALA A 1 193 ? -39.727 10.882 35.371 1.00 93.38 193 ALA A N 1
ATOM 1619 C CA . ALA A 1 193 ? -38.456 10.361 35.854 1.00 93.38 193 ALA A CA 1
ATOM 1620 C C . ALA A 1 193 ? -38.691 9.205 36.852 1.00 93.38 193 ALA A C 1
ATOM 1622 O O . ALA A 1 193 ? -39.585 9.309 37.696 1.00 93.38 193 ALA A O 1
ATOM 1623 N N . PRO A 1 194 ? -37.907 8.113 36.784 1.00 93.62 194 PRO A N 1
ATOM 1624 C CA . PRO A 1 194 ? -38.062 7.001 37.711 1.00 93.62 194 PRO A CA 1
ATOM 1625 C C . PRO A 1 194 ? -37.712 7.454 39.133 1.00 93.62 194 PRO A C 1
ATOM 1627 O O . PRO A 1 194 ? -36.585 7.876 39.398 1.00 93.62 194 PRO A O 1
ATOM 1630 N N . LEU A 1 195 ? -38.682 7.363 40.046 1.00 94.44 195 LEU A N 1
ATOM 1631 C CA . LEU A 1 195 ? -38.467 7.625 41.466 1.00 94.44 195 LEU A CA 1
ATOM 1632 C C . LEU A 1 195 ? -37.868 6.366 42.117 1.00 94.44 195 LEU A C 1
ATOM 1634 O O . LEU A 1 195 ? -38.512 5.315 42.077 1.00 94.44 195 LEU A O 1
ATOM 1638 N N . PRO A 1 196 ? -36.658 6.428 42.703 1.00 95.00 196 PRO A N 1
ATOM 1639 C CA . PRO A 1 196 ? -36.102 5.286 43.415 1.00 95.00 196 PRO A CA 1
ATOM 1640 C C . PRO A 1 196 ? -36.893 5.017 44.701 1.00 95.00 196 PRO A C 1
ATOM 1642 O O . PRO A 1 196 ? -37.343 5.946 45.376 1.00 95.00 196 PRO A O 1
ATOM 1645 N N . ASP A 1 197 ? -37.028 3.745 45.080 1.00 95.69 197 ASP A N 1
ATOM 1646 C CA . ASP A 1 197 ? -37.626 3.386 46.365 1.00 95.69 197 ASP A CA 1
ATOM 1647 C C . ASP A 1 197 ? -36.637 3.662 47.508 1.00 95.69 197 ASP A C 1
ATOM 1649 O O . ASP A 1 197 ? -35.739 2.867 47.801 1.00 95.69 197 ASP A O 1
ATOM 1653 N N . TYR A 1 198 ? -36.822 4.805 48.173 1.00 95.12 198 TYR A N 1
ATOM 1654 C CA . TYR A 1 198 ? -36.006 5.231 49.311 1.00 95.12 198 TYR A CA 1
ATOM 1655 C C . TYR A 1 198 ? -36.056 4.269 50.502 1.00 95.12 198 TYR A C 1
ATOM 1657 O O . TYR A 1 198 ? -35.141 4.282 51.325 1.00 95.12 198 TYR A O 1
ATOM 1665 N N . ARG A 1 199 ? -37.099 3.442 50.639 1.00 94.88 199 ARG A N 1
ATOM 1666 C CA . ARG A 1 199 ? -37.155 2.442 51.714 1.00 94.88 199 ARG A CA 1
ATOM 1667 C C . ARG A 1 199 ? -36.279 1.246 51.384 1.00 94.88 199 ARG A C 1
ATOM 1669 O O . ARG A 1 199 ? -35.621 0.727 52.280 1.00 94.88 199 ARG A O 1
ATOM 1676 N N . GLU A 1 200 ? -36.241 0.844 50.117 1.00 94.50 200 GLU A N 1
ATOM 1677 C CA . GLU A 1 200 ? -35.457 -0.303 49.662 1.00 94.50 200 GLU A CA 1
ATOM 1678 C C . GLU A 1 200 ? -33.957 -0.009 49.673 1.00 94.50 200 GLU A C 1
ATOM 1680 O O . GLU A 1 200 ? -33.179 -0.778 50.235 1.00 94.50 200 GLU A O 1
ATOM 1685 N N . ILE A 1 201 ? -33.546 1.137 49.124 1.00 94.56 201 ILE A N 1
ATOM 1686 C CA . ILE A 1 201 ? -32.121 1.498 49.023 1.00 94.56 201 ILE A CA 1
ATOM 1687 C C . ILE A 1 201 ? -31.465 1.759 50.388 1.00 94.56 201 ILE A C 1
ATOM 1689 O O . ILE A 1 201 ? -30.246 1.679 50.501 1.00 94.56 201 ILE A O 1
ATOM 1693 N N . ASN A 1 202 ? -32.263 2.058 51.420 1.00 95.19 202 ASN A N 1
ATOM 1694 C CA . ASN A 1 202 ? -31.788 2.299 52.785 1.00 95.19 202 ASN A CA 1
ATOM 1695 C C . ASN A 1 202 ? -31.797 1.038 53.664 1.00 95.19 202 ASN A C 1
ATOM 1697 O O . ASN A 1 202 ? -31.424 1.108 54.838 1.00 95.19 202 ASN A O 1
ATOM 1701 N N . LYS A 1 203 ? -32.222 -0.120 53.141 1.00 95.25 203 LYS A N 1
ATOM 1702 C CA . LYS A 1 203 ? -32.109 -1.377 53.885 1.00 95.25 203 LYS A CA 1
ATOM 1703 C C . LYS A 1 20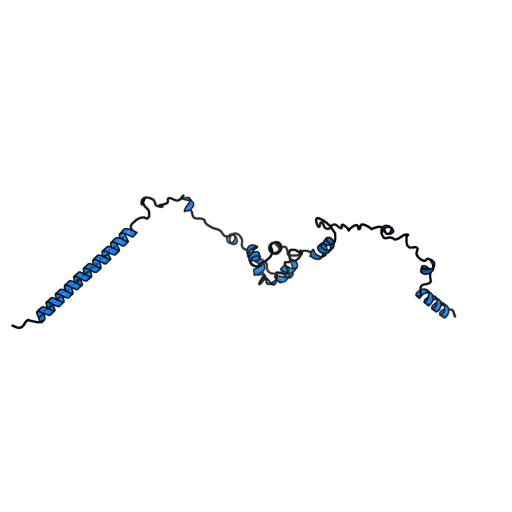3 ? -30.644 -1.693 54.151 1.00 95.25 203 LYS A C 1
ATOM 1705 O O . LYS A 1 203 ? -29.780 -1.515 53.295 1.00 95.25 203 LYS A O 1
ATOM 1710 N N . MET A 1 204 ? -30.374 -2.234 55.336 1.00 93.94 204 MET A N 1
ATOM 1711 C CA . MET A 1 204 ? -29.041 -2.730 55.650 1.00 93.94 204 MET A CA 1
ATOM 1712 C C . MET A 1 204 ? -28.648 -3.832 54.656 1.00 93.94 204 MET A C 1
ATOM 1714 O O . MET A 1 204 ? -29.364 -4.840 54.547 1.00 93.94 204 MET A O 1
ATOM 1718 N N . PRO A 1 205 ? -27.505 -3.683 53.969 1.00 96.38 205 PRO A N 1
ATOM 1719 C CA . PRO A 1 205 ? -27.019 -4.714 53.074 1.00 96.38 205 PRO A CA 1
ATOM 1720 C C . PRO A 1 205 ? -26.640 -5.971 53.867 1.00 96.38 205 PRO A C 1
ATOM 1722 O O . PRO A 1 205 ? -26.294 -5.915 55.050 1.00 96.38 205 PRO A O 1
ATOM 1725 N N . GLU A 1 206 ? -26.678 -7.123 53.200 1.00 95.69 206 GLU A N 1
ATOM 1726 C CA . GLU A 1 206 ? -26.468 -8.439 53.823 1.00 95.69 206 GLU A CA 1
ATOM 1727 C C . GLU A 1 206 ? -25.144 -8.549 54.597 1.00 95.69 206 GLU A C 1
ATOM 1729 O O . GLU A 1 206 ? -25.087 -9.172 55.656 1.00 95.69 206 GLU A O 1
ATOM 1734 N N . TRP A 1 207 ? -24.075 -7.911 54.112 1.00 96.62 207 TRP A N 1
ATOM 1735 C CA . TRP A 1 207 ? -22.780 -7.926 54.795 1.00 96.62 207 TRP A CA 1
ATOM 1736 C C . TRP A 1 207 ? -22.824 -7.187 56.141 1.00 96.62 207 TRP A C 1
ATOM 1738 O O . TRP A 1 207 ? -22.267 -7.676 57.120 1.00 96.62 207 TRP A O 1
ATOM 1748 N N . ALA A 1 208 ? -23.537 -6.060 56.219 1.00 95.56 208 ALA A N 1
ATOM 1749 C CA . ALA A 1 208 ? -23.682 -5.291 57.451 1.00 95.56 208 ALA A CA 1
ATOM 1750 C C . ALA A 1 208 ? -24.536 -6.054 58.473 1.00 95.56 208 ALA A C 1
ATOM 1752 O O . ALA A 1 208 ? -24.240 -6.043 59.665 1.00 95.56 208 ALA A O 1
ATOM 1753 N N . ARG A 1 209 ? -25.558 -6.784 58.005 1.00 95.25 209 ARG A N 1
ATOM 1754 C CA . ARG A 1 209 ? -26.395 -7.642 58.857 1.00 95.25 209 ARG A CA 1
ATOM 1755 C C . ARG A 1 209 ? -25.593 -8.791 59.473 1.00 95.25 209 ARG A C 1
ATOM 1757 O O . ARG A 1 209 ? -25.671 -9.013 60.677 1.00 95.25 209 ARG A O 1
ATOM 1764 N N . LYS A 1 210 ? -24.769 -9.469 58.667 1.00 95.19 210 LYS A N 1
ATOM 1765 C CA . LYS A 1 210 ? -23.863 -10.528 59.146 1.00 95.19 210 LYS A CA 1
ATOM 1766 C C . LYS A 1 210 ? -22.813 -9.999 60.126 1.00 95.19 210 LYS A C 1
ATOM 1768 O O . LYS A 1 210 ? -22.469 -10.688 61.084 1.00 95.19 210 LYS A O 1
ATOM 1773 N N . GLU A 1 211 ? -22.323 -8.780 59.916 1.00 93.25 211 GLU A N 1
ATOM 1774 C CA . GLU A 1 211 ? -21.376 -8.147 60.837 1.00 93.25 211 GLU A CA 1
ATOM 1775 C C . GLU A 1 211 ? -22.036 -7.766 62.171 1.00 93.25 211 GLU A C 1
ATOM 1777 O O . GLU A 1 211 ? -21.456 -8.008 63.229 1.00 93.25 211 GLU A O 1
ATOM 1782 N N . GLU A 1 212 ? -23.278 -7.276 62.159 1.00 94.00 212 GLU A N 1
ATOM 1783 C CA . GLU A 1 212 ? -24.054 -7.076 63.388 1.00 94.00 212 GLU A CA 1
ATOM 1784 C C . GLU A 1 212 ? -24.259 -8.377 64.176 1.00 94.00 212 GLU A C 1
ATOM 1786 O O . GLU A 1 212 ? -24.113 -8.388 65.400 1.00 94.00 212 GLU A O 1
ATOM 1791 N N . GLU A 1 213 ? -24.557 -9.488 63.498 1.00 94.19 213 GLU A N 1
ATOM 1792 C CA . GLU A 1 213 ? -24.662 -10.802 64.141 1.00 94.19 213 GLU A CA 1
ATOM 1793 C C . GLU A 1 213 ? -23.330 -11.246 64.760 1.00 94.19 213 GLU A C 1
ATOM 1795 O O . GLU A 1 213 ? -23.307 -11.753 65.886 1.00 94.19 213 GLU A O 1
ATOM 1800 N N . ARG A 1 214 ? -22.208 -11.028 64.061 1.00 93.12 214 ARG A N 1
ATOM 1801 C CA . ARG A 1 214 ? -20.861 -11.319 64.574 1.00 93.12 214 ARG A CA 1
ATOM 1802 C C . ARG A 1 214 ? -20.544 -10.487 65.818 1.00 93.12 214 ARG A C 1
ATOM 1804 O O . ARG A 1 214 ? -20.031 -11.025 66.798 1.00 93.12 214 ARG A O 1
ATOM 1811 N N . LEU A 1 215 ? -20.857 -9.191 65.796 1.00 92.38 215 LEU A N 1
ATOM 1812 C CA . LEU A 1 215 ? -20.635 -8.280 66.921 1.00 92.38 215 LEU A CA 1
ATOM 1813 C C . LEU A 1 215 ? -21.521 -8.623 68.124 1.00 92.38 215 LEU A C 1
ATOM 1815 O O . LEU A 1 215 ? -21.026 -8.601 69.251 1.00 92.38 215 LEU A O 1
ATOM 1819 N N . LYS A 1 216 ? -22.788 -9.003 67.906 1.00 91.88 216 LYS A N 1
ATOM 1820 C CA . LYS A 1 216 ? -23.683 -9.497 68.969 1.00 91.88 216 LYS A CA 1
ATOM 1821 C C . LYS A 1 216 ? -23.134 -10.766 69.624 1.00 91.88 216 LYS A C 1
ATOM 1823 O O . LYS A 1 216 ? -23.082 -10.825 70.846 1.00 91.88 216 LYS A O 1
ATOM 1828 N N . LYS A 1 217 ? -22.641 -11.727 68.834 1.00 88.25 217 LYS A N 1
ATOM 1829 C CA . LYS A 1 217 ? -21.997 -12.957 69.341 1.00 88.25 217 LYS A CA 1
ATOM 1830 C C . LYS A 1 217 ? -20.683 -12.714 70.090 1.00 88.25 217 LYS A C 1
ATOM 1832 O O . LYS A 1 217 ? -20.288 -13.562 70.870 1.00 88.25 217 LYS A O 1
ATOM 1837 N N . LYS A 1 218 ? -19.990 -11.600 69.829 1.00 82.44 218 LYS A N 1
ATOM 1838 C CA . LYS A 1 218 ? -18.734 -11.229 70.506 1.00 82.44 218 LYS A CA 1
ATOM 1839 C C . LYS A 1 218 ? -18.963 -10.459 71.817 1.00 82.44 218 LYS A C 1
ATOM 1841 O O . LYS A 1 218 ? -18.043 -10.352 72.621 1.00 82.44 218 LYS A O 1
ATOM 1846 N N . ARG A 1 219 ? -20.140 -9.842 71.984 1.00 68.25 219 ARG A N 1
ATOM 1847 C CA . ARG A 1 219 ? -20.507 -9.026 73.158 1.00 68.25 219 ARG A CA 1
ATOM 1848 C C . ARG A 1 219 ? -21.199 -9.816 74.277 1.00 68.25 219 ARG A C 1
ATOM 1850 O O . ARG A 1 2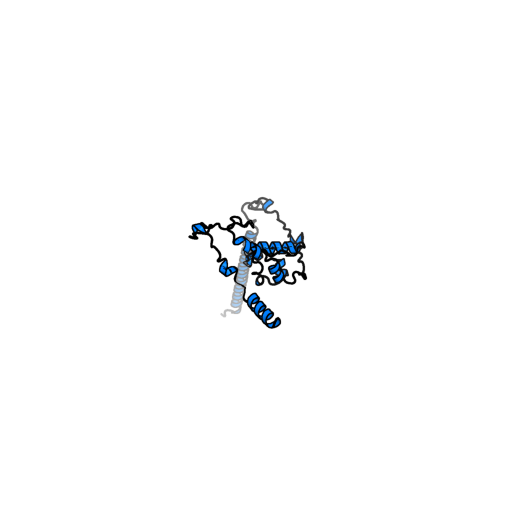19 ? -21.264 -9.287 75.382 1.00 68.25 219 ARG A O 1
ATOM 1857 N N . ILE A 1 220 ? -21.732 -10.999 73.974 1.00 53.97 220 ILE A N 1
ATOM 1858 C CA . ILE A 1 220 ? -22.231 -11.997 74.939 1.00 53.97 220 ILE A CA 1
ATOM 1859 C C . ILE A 1 220 ? -21.060 -12.902 75.313 1.00 53.97 220 ILE A C 1
ATOM 1861 O O . ILE A 1 220 ? -20.932 -13.217 76.513 1.00 53.97 220 ILE A O 1
#

pLDDT: mean 88.55, std 12.37, range [46.59, 98.0]

Organism: NCBI:txid83891

Secondary structure (DSSP, 8-state):
----HHHHHHHHHHHHHHHHHHHHHHHHHHHHHHHHHHHHHHTSPSSS--SSSSTT---GGGGS------HHHHS--PPPPPPSSS-SHHHHHHHT--STT---GGGGGG-SSHHHHHH--HHHHHHTT--HHHHHHHHHHHHHHHTT--------HHHHHHHHTS--SS--S-------S--SGGGGT--SPPPP-HHHHTSPPHHHHHHHHHHHHHH-